Protein AF-A0A0K8Q8C8-F1 (afdb_monomer_lite)

Sequence (189 aa):
MSAVVIIDSDVALLRAMPADLFIRNGAVRLYEKPESITRTMNRHVMWTRTAHKLLGLPAPESSTHPDYVAGIVTWDPKLVTGCLARIEKVAGSSWATAVGAELHFSEFILYGTYVQHFGSEQQRSFREPSTLCHSYWDSAPMTASGMEQFIAGFGPADVAVHIQSNSNTSEETSRQLFEALRSKAMGRS

pLDDT: mean 94.15, std 5.64, range [51.88, 98.81]

Secondary structure (DSSP, 8-state):
---EEEE-TTEEE-S---GGGTEETTEE-EE-EEEEEETT-HHHHHHHHHHHHHTTPPPP-SSEEEE---SEEEE-HHHHHHHHHHHHHHHSS-HHHHHHT-SS--HHHHHHHHHHHHS-TTTTTTEESS-SEEEE--SSPPPHHHHHHHHHH--SS--EEEE-GGG---HHHHHHHHHHHHHHHTT--

Radius of gyration: 17.9 Å; chains: 1; bounding box: 41×28×53 Å

Structure (mmCIF, N/CA/C/O backbone):
data_AF-A0A0K8Q8C8-F1
#
_entry.id 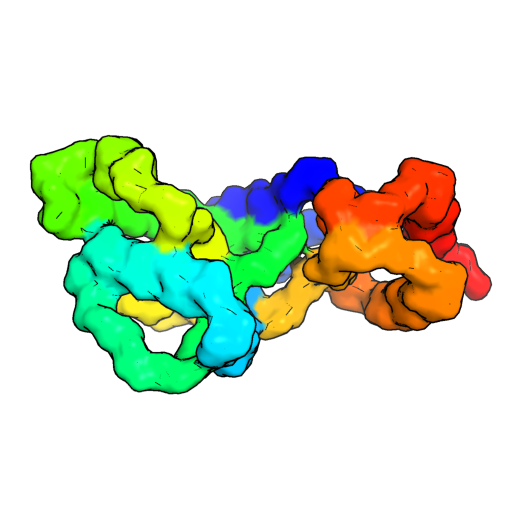  AF-A0A0K8Q8C8-F1
#
loop_
_atom_site.group_PDB
_atom_site.id
_atom_site.type_symbol
_atom_site.label_atom_id
_atom_site.label_alt_id
_atom_site.label_comp_id
_atom_site.label_asym_id
_atom_site.label_entity_id
_atom_site.label_seq_id
_atom_site.pdbx_PDB_ins_code
_atom_site.Cartn_x
_atom_site.Cartn_y
_atom_site.Cartn_z
_atom_site.occupancy
_atom_site.B_iso_or_equiv
_atom_site.auth_seq_id
_atom_site.auth_comp_id
_atom_site.auth_asym_id
_atom_site.auth_atom_id
_atom_site.pdbx_PDB_model_num
ATOM 1 N N . MET A 1 1 ? -20.648 -2.902 -4.361 1.00 83.75 1 MET A N 1
ATOM 2 C CA . MET A 1 1 ? -19.272 -2.949 -3.819 1.00 83.75 1 MET A CA 1
ATOM 3 C C . MET A 1 1 ? -18.476 -1.872 -4.529 1.00 83.75 1 MET A C 1
ATOM 5 O O . MET A 1 1 ? -18.666 -1.745 -5.732 1.00 83.75 1 MET A O 1
ATOM 9 N N . SER A 1 2 ? -17.654 -1.095 -3.832 1.00 91.69 2 SER A N 1
ATOM 10 C CA . SER A 1 2 ? -16.786 -0.085 -4.447 1.00 91.69 2 SER A CA 1
ATOM 11 C C . SER A 1 2 ? -15.354 -0.272 -3.961 1.00 91.69 2 SER A C 1
ATOM 13 O O . SER A 1 2 ? -15.131 -0.776 -2.863 1.00 91.69 2 SER A O 1
ATOM 15 N N . ALA A 1 3 ? -14.401 0.123 -4.795 1.00 95.75 3 ALA A N 1
ATOM 16 C CA . ALA A 1 3 ? -12.986 0.174 -4.471 1.00 95.75 3 ALA A CA 1
ATOM 17 C C . ALA A 1 3 ? -12.461 1.558 -4.851 1.00 95.75 3 ALA A C 1
ATOM 19 O O . ALA A 1 3 ? -12.916 2.147 -5.833 1.00 95.75 3 ALA A O 1
ATOM 20 N N . VAL A 1 4 ? -11.509 2.060 -4.077 1.00 96.94 4 VAL A N 1
ATOM 21 C CA . VAL A 1 4 ? -10.678 3.203 -4.455 1.00 96.94 4 VAL A CA 1
ATOM 22 C C . VAL A 1 4 ? -9.359 2.641 -4.951 1.00 96.94 4 VAL A C 1
ATOM 24 O O . VAL A 1 4 ? -8.726 1.866 -4.238 1.00 96.94 4 VAL A O 1
ATOM 27 N N . VAL A 1 5 ? -8.969 3.007 -6.170 1.00 96.75 5 VAL A N 1
ATOM 28 C CA . VAL A 1 5 ? -7.663 2.662 -6.739 1.00 96.75 5 VAL A CA 1
ATOM 29 C C . VAL A 1 5 ? -6.710 3.809 -6.438 1.00 96.75 5 VAL A C 1
ATOM 31 O O . VAL A 1 5 ? -6.996 4.953 -6.789 1.00 96.75 5 VAL A O 1
ATOM 34 N N . ILE A 1 6 ? -5.603 3.497 -5.774 1.00 95.56 6 ILE A N 1
ATOM 35 C CA . ILE A 1 6 ? -4.542 4.446 -5.448 1.00 95.56 6 ILE A CA 1
ATOM 36 C C . ILE A 1 6 ? -3.361 4.124 -6.344 1.00 95.56 6 ILE A C 1
ATOM 38 O O . ILE A 1 6 ? -2.931 2.972 -6.439 1.00 95.56 6 ILE A O 1
ATOM 42 N N . ILE A 1 7 ? -2.885 5.157 -7.024 1.00 94.62 7 ILE A N 1
ATOM 43 C CA . ILE A 1 7 ? -1.822 5.084 -8.012 1.00 94.62 7 ILE A CA 1
ATOM 44 C C . ILE A 1 7 ? -0.818 6.164 -7.633 1.00 94.62 7 ILE A C 1
ATOM 46 O O . ILE A 1 7 ? -1.204 7.321 -7.461 1.00 94.62 7 ILE A O 1
ATOM 50 N N . ASP A 1 8 ? 0.439 5.768 -7.466 1.00 87.94 8 ASP A N 1
ATOM 51 C CA . ASP A 1 8 ? 1.535 6.704 -7.212 1.00 87.94 8 ASP A CA 1
ATOM 52 C C . ASP A 1 8 ? 1.703 7.674 -8.403 1.00 87.94 8 ASP A C 1
ATOM 54 O O . ASP A 1 8 ? 1.403 7.324 -9.548 1.00 87.94 8 ASP A O 1
ATOM 58 N N . SER A 1 9 ? 2.166 8.902 -8.153 1.00 85.81 9 SER A N 1
ATOM 59 C CA . SER A 1 9 ? 2.367 9.909 -9.202 1.00 85.81 9 SER A CA 1
ATOM 60 C C . SER A 1 9 ? 3.396 9.487 -10.248 1.00 85.81 9 SER A C 1
ATOM 62 O O . SER A 1 9 ? 3.294 9.910 -11.398 1.00 85.81 9 SER A O 1
ATOM 64 N N . ASP A 1 10 ? 4.348 8.632 -9.869 1.00 87.31 10 ASP A N 1
ATOM 65 C CA . ASP A 1 10 ? 5.432 8.173 -10.743 1.00 87.31 10 ASP A CA 1
ATOM 66 C C . ASP A 1 10 ? 5.059 6.894 -11.534 1.00 87.31 10 ASP A C 1
ATOM 68 O O . ASP A 1 10 ? 5.915 6.228 -12.129 1.00 87.31 10 ASP A O 1
ATOM 72 N N . VAL A 1 11 ? 3.775 6.512 -11.546 1.00 93.06 11 VAL A N 1
ATOM 73 C CA . VAL A 1 11 ? 3.264 5.329 -12.259 1.00 93.06 11 VAL A CA 1
ATOM 74 C C . VAL A 1 11 ? 2.759 5.691 -13.655 1.00 93.06 11 VAL A C 1
ATOM 76 O O . VAL A 1 11 ? 1.889 6.542 -13.835 1.00 93.06 11 VAL A O 1
ATOM 79 N N . ALA A 1 12 ? 3.214 4.939 -14.658 1.00 93.19 12 ALA A N 1
ATOM 80 C CA . ALA A 1 12 ? 2.684 4.976 -16.015 1.00 93.19 12 ALA A CA 1
ATOM 81 C C . ALA A 1 12 ? 1.818 3.740 -16.307 1.00 93.19 12 ALA A C 1
ATOM 83 O O . ALA A 1 12 ? 2.268 2.596 -16.205 1.00 93.19 12 ALA A O 1
ATOM 84 N N . LEU A 1 13 ? 0.570 3.969 -16.721 1.00 94.88 13 LEU A N 1
ATOM 85 C CA . LEU A 1 13 ? -0.360 2.908 -17.116 1.00 94.88 13 LEU A CA 1
ATOM 86 C C . LEU A 1 13 ? -0.062 2.426 -18.541 1.00 94.88 13 LEU A C 1
ATOM 88 O O . LEU A 1 13 ? 0.018 3.225 -19.478 1.00 94.88 13 LEU A O 1
ATOM 92 N N . LEU A 1 14 ? 0.079 1.109 -18.705 1.00 95.25 14 LEU A N 1
ATOM 93 C CA . LEU A 1 14 ? 0.471 0.471 -19.966 1.00 95.25 14 LEU A CA 1
ATOM 94 C C . LEU A 1 14 ? -0.604 -0.460 -20.540 1.00 95.25 14 LEU A C 1
ATOM 96 O O . LEU A 1 14 ? -0.598 -0.716 -21.744 1.00 95.25 14 LEU A O 1
ATOM 100 N N . ARG A 1 15 ? -1.528 -0.962 -19.712 1.00 94.75 15 ARG A N 1
ATOM 101 C CA . ARG A 1 15 ? -2.651 -1.819 -20.127 1.00 94.75 15 ARG A CA 1
ATOM 102 C C . ARG A 1 15 ? -3.967 -1.356 -19.502 1.00 94.75 15 ARG A C 1
ATOM 104 O O . ARG A 1 15 ? -3.984 -0.589 -18.542 1.00 94.75 15 ARG A O 1
ATOM 111 N N . ALA A 1 16 ? -5.077 -1.836 -20.062 1.00 93.56 16 ALA A N 1
ATOM 112 C CA . ALA A 1 16 ? -6.399 -1.616 -19.490 1.00 93.56 16 ALA A CA 1
ATOM 113 C C . ALA A 1 16 ? -6.508 -2.263 -18.100 1.00 93.56 16 ALA A C 1
ATOM 115 O O . ALA A 1 16 ? -5.963 -3.340 -17.865 1.00 93.56 16 ALA A O 1
ATOM 116 N N . MET A 1 17 ? -7.250 -1.614 -17.203 1.00 94.19 17 MET A N 1
ATOM 117 C CA . MET A 1 17 ? -7.476 -2.087 -15.838 1.00 94.19 17 MET A CA 1
ATOM 118 C C . MET A 1 17 ? -8.961 -2.418 -15.640 1.00 94.19 17 MET A C 1
ATOM 120 O O . MET A 1 17 ? -9.722 -1.556 -15.194 1.00 94.19 17 MET A O 1
ATOM 124 N N . PRO A 1 18 ? -9.415 -3.623 -16.029 1.00 94.62 18 PRO A N 1
ATOM 125 C CA . PRO A 1 18 ? -10.795 -4.028 -15.800 1.00 94.62 18 PRO A CA 1
ATOM 126 C C . PRO A 1 18 ? -11.094 -4.152 -14.297 1.00 94.62 18 PRO A C 1
ATOM 128 O O . PRO A 1 18 ? -10.207 -4.372 -13.472 1.00 94.62 18 PRO A O 1
ATOM 131 N N . ALA A 1 19 ? -12.365 -3.980 -13.926 1.00 94.00 19 ALA A N 1
ATOM 132 C CA . ALA A 1 19 ? -12.781 -3.890 -12.524 1.00 94.00 19 ALA A CA 1
ATOM 133 C C . ALA A 1 19 ? -12.516 -5.171 -11.706 1.00 94.00 19 ALA A C 1
ATOM 135 O O . ALA A 1 19 ? -12.350 -5.105 -10.488 1.00 94.00 19 ALA A O 1
ATOM 136 N N . ASP A 1 20 ? -12.450 -6.328 -12.362 1.00 94.25 20 ASP A N 1
ATOM 137 C CA . ASP A 1 20 ? -12.167 -7.636 -11.761 1.00 94.25 20 ASP A CA 1
ATOM 138 C C . ASP A 1 20 ? -10.702 -7.813 -11.319 1.00 94.25 20 ASP A C 1
ATOM 140 O O . ASP A 1 20 ? -10.387 -8.745 -10.569 1.00 94.25 20 ASP A O 1
ATOM 144 N N . LEU A 1 21 ? -9.805 -6.895 -11.708 1.00 95.00 21 LEU A N 1
ATOM 145 C CA . LEU A 1 21 ? -8.493 -6.752 -11.074 1.00 95.00 21 LEU A CA 1
ATOM 146 C C . LEU A 1 21 ? -8.617 -6.283 -9.626 1.00 95.00 21 LEU A C 1
ATOM 148 O O . LEU A 1 21 ? -7.788 -6.643 -8.800 1.00 95.00 21 LEU A O 1
ATOM 152 N N . PHE A 1 22 ? -9.641 -5.493 -9.312 1.00 96.56 22 PHE A N 1
ATOM 153 C CA . PHE A 1 22 ? -9.747 -4.770 -8.047 1.00 96.56 22 PHE A CA 1
ATOM 154 C C . PHE A 1 22 ? -10.832 -5.315 -7.130 1.00 96.56 22 PHE A C 1
ATOM 156 O O . PHE A 1 22 ? -10.757 -5.124 -5.920 1.00 96.56 22 PHE A O 1
ATOM 163 N N . ILE A 1 23 ? -11.848 -5.981 -7.680 1.00 96.94 23 ILE A N 1
ATOM 164 C CA . ILE A 1 23 ? -12.966 -6.528 -6.913 1.00 96.94 23 ILE A CA 1
ATOM 165 C C . ILE A 1 23 ? -13.269 -7.943 -7.395 1.00 96.94 23 ILE A C 1
ATOM 167 O O . ILE A 1 23 ? -13.564 -8.154 -8.568 1.00 96.94 23 ILE A O 1
ATOM 171 N N . ARG A 1 24 ? -13.276 -8.911 -6.475 1.00 95.94 24 ARG A N 1
ATOM 172 C CA . ARG A 1 24 ? -13.694 -10.295 -6.747 1.00 95.94 24 ARG A CA 1
ATOM 173 C C . ARG A 1 24 ? -14.558 -10.809 -5.615 1.00 95.94 24 ARG A C 1
ATOM 175 O O . ARG A 1 24 ? -14.248 -10.581 -4.453 1.00 95.94 24 ARG A O 1
ATOM 182 N N . ASN A 1 25 ? -15.652 -11.486 -5.959 1.00 94.56 25 ASN A N 1
ATOM 183 C CA . ASN A 1 25 ? -16.538 -12.159 -5.002 1.00 94.56 25 ASN A CA 1
ATOM 184 C C . ASN A 1 25 ? -16.973 -11.280 -3.815 1.00 94.56 25 ASN A C 1
ATOM 186 O O . ASN A 1 25 ? -17.121 -11.777 -2.708 1.00 94.56 25 ASN A O 1
ATOM 190 N N . GLY A 1 26 ? -17.159 -9.971 -4.021 1.00 94.19 26 GLY A N 1
ATOM 191 C CA . GLY A 1 26 ? -17.524 -9.055 -2.936 1.00 94.19 26 GLY A CA 1
ATOM 192 C C . GLY A 1 26 ? -16.384 -8.743 -1.960 1.00 94.19 26 GLY A C 1
ATOM 193 O O . GLY A 1 26 ? -16.658 -8.415 -0.810 1.00 94.19 26 GLY A O 1
ATOM 194 N N . ALA A 1 27 ? -15.127 -8.827 -2.397 1.00 97.44 27 ALA A N 1
ATOM 195 C CA . ALA A 1 27 ? -13.940 -8.360 -1.685 1.00 97.44 27 ALA A CA 1
ATOM 196 C C . ALA A 1 27 ? -13.109 -7.434 -2.584 1.00 97.44 27 ALA A C 1
ATOM 198 O O . ALA A 1 27 ? -13.027 -7.651 -3.794 1.00 97.44 27 ALA A O 1
ATOM 199 N N . VAL A 1 28 ? -12.518 -6.392 -1.996 1.00 98.19 28 VAL A N 1
ATOM 200 C CA . VAL A 1 28 ? -11.552 -5.520 -2.682 1.00 98.19 28 VAL A CA 1
ATOM 201 C C . VAL A 1 28 ? -10.171 -6.166 -2.599 1.00 98.19 28 VAL A C 1
ATOM 203 O O . VAL A 1 28 ? -9.829 -6.730 -1.561 1.00 98.19 28 VAL A O 1
ATOM 206 N N . ARG A 1 29 ? -9.391 -6.096 -3.682 1.00 97.81 29 ARG A N 1
ATOM 207 C CA . ARG A 1 29 ? -8.024 -6.620 -3.726 1.00 97.81 29 ARG A CA 1
ATOM 208 C C . ARG A 1 29 ? -7.186 -5.951 -2.641 1.00 97.81 29 ARG A C 1
ATOM 210 O O . ARG A 1 29 ? -7.123 -4.727 -2.574 1.00 97.81 29 ARG A O 1
ATOM 217 N N . LEU A 1 30 ? -6.493 -6.751 -1.846 1.00 97.81 30 LEU A N 1
ATOM 218 C CA . LEU A 1 30 ? -5.429 -6.290 -0.965 1.00 97.81 30 LEU A CA 1
ATOM 219 C C . LEU A 1 30 ? -4.109 -6.839 -1.501 1.00 97.81 30 LEU A C 1
ATOM 221 O O . LEU A 1 30 ? -3.927 -8.056 -1.550 1.0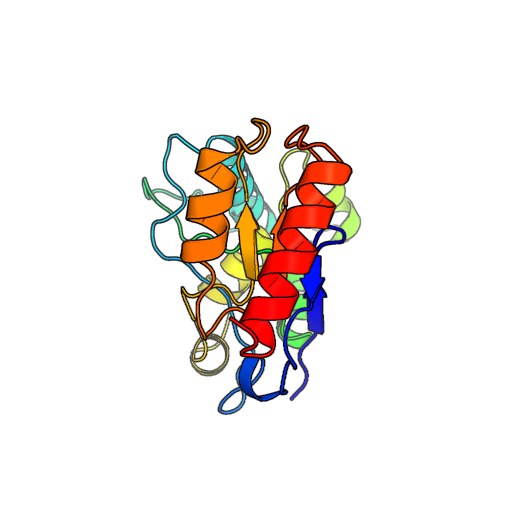0 97.81 30 LEU A O 1
ATOM 225 N N . TYR A 1 31 ? -3.203 -5.951 -1.913 1.00 97.38 31 TYR A N 1
ATOM 226 C CA . TYR A 1 31 ? -1.818 -6.359 -2.120 1.00 97.38 31 TYR A CA 1
ATOM 227 C C . TYR A 1 31 ? -1.209 -6.660 -0.752 1.00 97.38 31 TYR A C 1
ATOM 229 O O . TYR A 1 31 ? -1.173 -5.781 0.102 1.00 97.38 31 TYR A O 1
ATOM 237 N N . GLU A 1 32 ? -0.779 -7.898 -0.547 1.00 97.44 32 GLU A N 1
ATOM 238 C CA . GLU A 1 32 ? -0.146 -8.364 0.685 1.00 97.44 32 GLU A CA 1
ATOM 239 C C . GLU A 1 32 ? 0.968 -9.316 0.277 1.00 97.44 32 GLU A C 1
ATOM 241 O O . GLU A 1 32 ? 0.693 -10.409 -0.219 1.00 97.44 32 GLU A O 1
ATOM 246 N N . LYS A 1 33 ? 2.222 -8.909 0.469 1.00 96.88 33 LYS A N 1
ATOM 247 C CA . LYS A 1 33 ? 3.385 -9.765 0.247 1.00 96.88 33 LYS A CA 1
ATOM 248 C C . LYS A 1 33 ? 3.848 -10.329 1.592 1.00 96.88 33 LYS A C 1
ATOM 250 O O . LYS A 1 33 ? 4.467 -9.593 2.368 1.00 96.88 33 LYS A O 1
ATOM 255 N N . PRO A 1 34 ? 3.550 -11.605 1.900 1.00 96.06 34 PRO A N 1
ATOM 256 C CA . PRO A 1 34 ? 3.846 -12.180 3.205 1.00 96.06 34 PRO A CA 1
ATOM 257 C C . PRO A 1 34 ? 5.343 -12.151 3.505 1.00 96.06 34 PRO A C 1
ATOM 259 O O . PRO A 1 34 ? 6.159 -12.341 2.605 1.00 96.06 34 PRO A O 1
ATOM 262 N N . GLU A 1 35 ? 5.684 -11.914 4.773 1.00 94.69 35 GLU A N 1
ATOM 263 C CA . GLU A 1 35 ? 7.052 -12.015 5.309 1.00 94.69 35 GLU A CA 1
ATOM 264 C C . GLU A 1 35 ? 8.118 -11.177 4.568 1.00 94.69 35 GLU A C 1
ATOM 266 O O . GLU A 1 35 ? 9.315 -11.437 4.688 1.00 94.69 35 GLU A O 1
ATOM 271 N N . SER A 1 36 ? 7.706 -10.154 3.810 1.00 95.38 36 SER A N 1
ATOM 272 C CA . SER A 1 36 ? 8.607 -9.377 2.952 1.00 95.38 36 SER A CA 1
ATOM 273 C C . SER A 1 36 ? 9.300 -8.225 3.676 1.00 95.38 36 SER A C 1
ATOM 275 O O . SER A 1 36 ? 10.393 -7.834 3.271 1.00 95.38 36 SER A O 1
ATOM 277 N N . ILE A 1 37 ? 8.716 -7.685 4.748 1.00 96.38 37 ILE A N 1
ATOM 278 C CA . ILE A 1 37 ? 9.397 -6.702 5.594 1.00 96.38 37 ILE A CA 1
ATOM 279 C C . ILE A 1 37 ? 10.328 -7.464 6.524 1.00 96.38 37 ILE A C 1
ATOM 281 O O . ILE A 1 37 ? 9.869 -8.191 7.403 1.00 96.38 37 ILE A O 1
ATOM 285 N N . THR A 1 38 ? 11.633 -7.269 6.360 1.00 95.62 38 THR A N 1
ATOM 286 C CA . THR A 1 38 ? 12.657 -7.871 7.223 1.00 95.62 38 THR A CA 1
ATOM 287 C C . THR A 1 38 ? 13.322 -6.822 8.114 1.00 95.62 38 THR A C 1
ATOM 289 O O . THR A 1 38 ? 13.185 -5.613 7.911 1.00 95.62 38 THR A O 1
ATOM 292 N N . ARG A 1 39 ? 14.109 -7.277 9.097 1.00 92.31 39 ARG A N 1
ATOM 293 C CA . ARG A 1 39 ? 14.832 -6.403 10.041 1.00 92.31 39 ARG A CA 1
ATOM 294 C C . ARG A 1 39 ? 15.801 -5.419 9.377 1.00 92.31 39 ARG A C 1
ATOM 296 O O . ARG A 1 39 ? 16.152 -4.434 10.014 1.00 92.31 39 ARG A O 1
ATOM 303 N N . THR A 1 40 ? 16.245 -5.669 8.144 1.00 93.44 40 THR A N 1
ATOM 304 C CA . THR A 1 40 ? 17.141 -4.752 7.416 1.00 93.44 40 THR A CA 1
ATOM 305 C C . THR A 1 40 ? 16.386 -3.578 6.790 1.00 93.44 40 THR A C 1
ATOM 307 O O . THR A 1 40 ? 16.982 -2.540 6.503 1.00 93.44 40 THR A O 1
ATOM 310 N N . MET A 1 41 ? 15.063 -3.685 6.634 1.00 94.25 41 MET A N 1
ATOM 311 C CA . MET A 1 41 ? 14.201 -2.639 6.086 1.00 94.25 41 MET A CA 1
ATOM 312 C C . MET A 1 41 ? 13.766 -1.666 7.187 1.00 94.25 41 MET A C 1
ATOM 314 O O . MET A 1 41 ? 12.577 -1.512 7.466 1.00 94.25 41 MET A O 1
ATOM 318 N N . ASN A 1 42 ? 14.735 -0.988 7.814 1.00 94.00 42 ASN A N 1
ATOM 319 C CA . ASN A 1 42 ? 14.538 -0.141 9.002 1.00 94.00 42 ASN A CA 1
ATOM 320 C C . ASN A 1 42 ? 13.303 0.774 8.915 1.00 94.00 42 ASN A C 1
ATOM 322 O O . ASN A 1 42 ? 12.536 0.877 9.870 1.00 94.00 42 ASN A O 1
ATOM 326 N N . ARG A 1 43 ? 13.078 1.407 7.756 1.00 94.38 43 ARG A N 1
ATOM 327 C CA . ARG A 1 43 ? 11.928 2.295 7.534 1.00 94.38 43 ARG A CA 1
ATOM 328 C C . ARG A 1 43 ? 10.586 1.552 7.596 1.00 94.38 43 ARG A C 1
ATOM 330 O O . ARG A 1 43 ? 9.684 2.003 8.291 1.00 94.38 43 ARG A O 1
ATOM 337 N N . HIS A 1 44 ? 10.484 0.393 6.949 1.00 96.25 44 HIS A N 1
ATOM 338 C CA . HIS A 1 44 ? 9.266 -0.423 6.932 1.00 96.25 44 HIS A CA 1
ATOM 339 C C . HIS A 1 44 ? 8.977 -1.037 8.308 1.00 96.25 44 HIS A C 1
ATOM 341 O O . HIS A 1 44 ? 7.825 -1.095 8.740 1.00 96.25 44 HIS A O 1
ATOM 347 N N . VAL A 1 45 ? 10.022 -1.416 9.053 1.00 96.81 45 VAL A N 1
ATOM 348 C CA . VAL A 1 45 ? 9.890 -1.852 10.453 1.00 96.81 45 VAL A CA 1
ATOM 349 C C . VAL A 1 45 ? 9.317 -0.729 11.320 1.00 96.81 45 VAL A C 1
ATOM 351 O O . VAL A 1 45 ? 8.404 -0.965 12.112 1.00 96.81 45 VAL A O 1
ATOM 354 N N . MET A 1 46 ? 9.806 0.505 11.159 1.00 96.94 46 MET A N 1
ATOM 355 C CA . MET A 1 46 ? 9.264 1.661 11.881 1.00 96.94 46 MET A CA 1
ATOM 356 C C . MET A 1 46 ? 7.810 1.942 11.495 1.00 96.94 46 MET A C 1
ATOM 358 O O . MET A 1 46 ? 6.984 2.114 12.386 1.00 96.94 46 MET A O 1
ATOM 362 N N . TRP A 1 47 ? 7.467 1.893 10.206 1.00 98.38 47 TRP A N 1
ATOM 363 C CA . TRP A 1 47 ? 6.081 2.024 9.742 1.00 98.38 47 TRP A CA 1
ATOM 364 C C . TRP A 1 47 ? 5.152 0.966 10.342 1.00 98.38 47 TRP A C 1
ATOM 366 O O . TRP A 1 47 ? 4.061 1.302 10.798 1.00 98.38 47 TRP A O 1
ATOM 376 N N . THR A 1 48 ? 5.600 -0.290 10.415 1.00 98.12 48 THR A N 1
ATOM 377 C CA . THR A 1 48 ? 4.842 -1.392 11.034 1.00 98.12 48 THR A CA 1
ATOM 378 C C . THR A 1 48 ? 4.565 -1.092 12.510 1.00 98.12 48 THR A C 1
ATOM 380 O O . THR A 1 48 ? 3.431 -1.199 12.973 1.00 98.12 48 THR A O 1
ATOM 383 N N . ARG A 1 49 ? 5.579 -0.640 13.259 1.00 97.50 49 ARG A N 1
ATOM 384 C CA . ARG A 1 49 ? 5.419 -0.255 14.671 1.00 97.50 49 ARG A CA 1
ATOM 385 C C . ARG A 1 49 ? 4.449 0.913 14.845 1.00 97.50 49 ARG A C 1
ATOM 387 O O . ARG A 1 49 ? 3.595 0.855 15.728 1.00 97.50 49 ARG A O 1
ATOM 394 N N . THR A 1 50 ? 4.546 1.936 13.998 1.00 98.50 50 THR A N 1
ATOM 395 C CA . THR A 1 50 ? 3.619 3.076 13.999 1.00 98.50 50 THR A CA 1
ATOM 396 C C . THR A 1 50 ? 2.188 2.631 13.714 1.00 98.50 50 THR A C 1
ATOM 398 O O . THR A 1 50 ? 1.275 3.036 14.429 1.00 98.50 50 THR A O 1
ATOM 401 N N . ALA A 1 51 ? 1.977 1.747 12.734 1.00 98.62 51 ALA A N 1
ATOM 402 C CA . ALA A 1 51 ? 0.659 1.189 12.440 1.00 98.62 51 ALA A CA 1
ATOM 403 C C . ALA A 1 51 ? 0.076 0.449 13.654 1.00 98.62 51 ALA A C 1
ATOM 405 O O . ALA A 1 51 ? -1.061 0.708 14.040 1.00 98.62 51 ALA A O 1
ATOM 406 N N . HIS A 1 52 ? 0.862 -0.407 14.315 1.00 98.56 52 HIS A N 1
ATOM 407 C CA . HIS A 1 52 ? 0.422 -1.101 15.530 1.00 98.56 52 HIS A CA 1
ATOM 408 C C . HIS A 1 52 ? 0.051 -0.123 16.651 1.00 98.56 52 HIS A C 1
ATOM 410 O O . HIS A 1 52 ? -1.015 -0.258 17.251 1.00 98.56 52 HIS A O 1
ATOM 416 N N . LYS A 1 53 ? 0.883 0.899 16.888 1.00 98.50 53 LYS A N 1
ATOM 417 C CA . LYS A 1 53 ? 0.620 1.959 17.870 1.00 98.50 53 LYS A CA 1
ATOM 418 C C . LYS A 1 53 ? -0.699 2.682 17.579 1.00 98.50 53 LYS A C 1
ATOM 420 O O . LYS A 1 53 ? -1.558 2.739 18.454 1.00 98.50 53 LYS A O 1
ATOM 425 N N . LEU A 1 54 ? -0.882 3.190 16.357 1.00 98.69 54 LEU A N 1
ATOM 426 C CA . LEU A 1 54 ? -2.087 3.926 15.945 1.00 98.69 54 LEU A CA 1
ATOM 427 C C . LEU A 1 54 ? -3.356 3.064 16.017 1.00 98.69 54 LEU A C 1
ATOM 429 O O . LEU A 1 54 ? -4.437 3.563 16.321 1.00 98.69 54 LEU A O 1
ATOM 433 N N . LEU A 1 55 ? -3.228 1.760 15.774 1.00 98.81 55 LEU A N 1
ATOM 434 C CA . LEU A 1 55 ? -4.332 0.804 15.831 1.00 98.81 55 LEU A CA 1
ATOM 435 C C . LEU A 1 55 ? -4.564 0.217 17.231 1.00 98.81 55 LEU A C 1
ATOM 437 O O . LEU A 1 55 ? -5.494 -0.581 17.408 1.00 98.81 55 LEU A O 1
ATOM 441 N N . GLY A 1 56 ? -3.762 0.602 18.228 1.00 98.50 56 GLY A N 1
ATOM 442 C CA . GLY A 1 56 ? -3.844 0.087 19.595 1.00 98.50 56 GLY A CA 1
ATOM 443 C C . GLY A 1 56 ? -3.617 -1.424 19.662 1.00 98.50 56 GLY A C 1
ATOM 444 O O . GLY A 1 56 ? -4.330 -2.120 20.385 1.00 98.50 56 GLY A O 1
ATOM 445 N N . LEU A 1 57 ? -2.705 -1.929 18.834 1.00 98.44 57 LEU A N 1
ATOM 446 C CA . LEU A 1 57 ? -2.263 -3.319 18.800 1.00 98.44 57 LEU A CA 1
ATOM 447 C C . LEU A 1 57 ? -0.984 -3.478 19.641 1.00 98.44 57 LEU A C 1
ATOM 449 O O . LEU A 1 57 ? -0.221 -2.517 19.780 1.00 98.44 57 LEU A O 1
ATOM 453 N N . PRO A 1 58 ? -0.706 -4.682 20.173 1.00 97.31 58 PRO A N 1
ATOM 454 C CA . PRO A 1 58 ? 0.590 -4.987 20.772 1.00 97.31 58 PRO A CA 1
ATOM 455 C C . PRO A 1 58 ? 1.732 -4.713 19.794 1.00 97.31 58 PRO A C 1
ATOM 457 O O . PRO A 1 58 ? 1.548 -4.815 18.579 1.00 97.31 58 PRO A O 1
ATOM 460 N N . ALA A 1 59 ? 2.919 -4.394 20.310 1.00 93.69 59 ALA A N 1
ATOM 461 C CA . ALA A 1 59 ? 4.095 -4.245 19.462 1.00 93.69 59 ALA A CA 1
ATOM 462 C C . ALA A 1 59 ? 4.349 -5.545 18.669 1.00 93.69 59 ALA A C 1
ATOM 464 O O . ALA A 1 59 ? 4.181 -6.633 19.220 1.00 93.69 59 ALA A O 1
ATOM 465 N N . PRO A 1 60 ? 4.737 -5.455 17.387 1.00 91.50 60 PRO A N 1
ATOM 466 C CA . PRO A 1 60 ? 4.977 -6.642 16.582 1.00 91.50 60 PRO A CA 1
ATOM 467 C C . PRO A 1 60 ? 6.185 -7.430 17.119 1.00 91.50 60 PRO A C 1
ATOM 469 O O . PRO A 1 60 ? 7.281 -6.882 17.237 1.00 91.50 60 PRO A O 1
ATOM 472 N N . GLU A 1 61 ? 5.978 -8.712 17.435 1.00 87.69 61 GLU A N 1
ATOM 473 C CA . GLU A 1 61 ? 7.017 -9.607 17.982 1.00 87.69 61 GLU A CA 1
ATOM 474 C C . GLU A 1 61 ? 7.815 -10.345 16.895 1.00 87.69 61 GLU A C 1
ATOM 476 O O . GLU A 1 61 ? 8.967 -10.723 17.113 1.00 87.69 61 GLU A O 1
ATOM 481 N N . SER A 1 62 ? 7.210 -10.550 15.720 1.00 88.50 62 SER A N 1
ATOM 482 C CA . SER A 1 62 ? 7.829 -11.277 14.606 1.00 88.50 62 SER A CA 1
ATOM 483 C C . SER A 1 62 ? 9.066 -10.555 14.059 1.00 88.50 62 SER A C 1
ATOM 485 O O . SER A 1 62 ? 9.144 -9.328 14.055 1.00 88.50 62 SER A O 1
ATOM 487 N N . SER A 1 63 ? 10.029 -11.325 13.546 1.00 88.25 63 SER A N 1
ATOM 488 C CA . SER A 1 63 ? 11.193 -10.797 12.823 1.00 88.25 63 SER A CA 1
ATOM 489 C C . SER A 1 63 ? 10.874 -10.383 11.383 1.00 88.25 63 SER A C 1
ATOM 491 O O . SER A 1 63 ? 11.671 -9.659 10.777 1.00 88.25 63 SER A O 1
ATOM 493 N N . THR A 1 64 ? 9.732 -10.830 10.854 1.00 94.94 64 THR A N 1
ATOM 494 C CA . THR A 1 64 ? 9.219 -10.479 9.528 1.00 94.94 64 THR A CA 1
ATOM 495 C C . THR A 1 64 ? 7.751 -10.063 9.578 1.00 94.94 64 THR A C 1
ATOM 497 O O . THR A 1 64 ? 6.975 -10.534 10.418 1.00 94.94 64 THR A O 1
ATOM 500 N N . HIS A 1 65 ? 7.355 -9.180 8.661 1.00 96.00 65 HIS A N 1
ATOM 501 C CA . HIS A 1 65 ? 5.978 -8.697 8.533 1.00 96.00 65 HIS A CA 1
ATOM 502 C C . HIS A 1 65 ? 5.527 -8.705 7.067 1.00 96.00 65 HIS A C 1
ATOM 504 O O . HIS A 1 65 ? 6.371 -8.631 6.168 1.00 96.00 65 HIS A O 1
ATOM 510 N N . PRO A 1 66 ? 4.214 -8.809 6.802 1.00 97.00 66 PRO A N 1
ATOM 511 C CA . PRO A 1 66 ? 3.684 -8.594 5.463 1.00 97.00 66 PRO A CA 1
ATOM 512 C C . PRO A 1 66 ? 3.960 -7.164 4.987 1.00 97.00 66 PRO A C 1
ATOM 514 O O . PRO A 1 66 ? 3.869 -6.214 5.765 1.00 97.00 66 PRO A O 1
ATOM 517 N N . ASP A 1 67 ? 4.284 -7.028 3.704 1.00 97.31 67 ASP A N 1
ATOM 518 C CA . ASP A 1 67 ? 4.407 -5.738 3.031 1.00 97.31 67 ASP A CA 1
ATOM 519 C C . ASP A 1 67 ? 3.139 -5.433 2.230 1.00 97.31 67 ASP A C 1
ATOM 521 O O . ASP A 1 67 ? 2.560 -6.318 1.597 1.00 97.31 67 ASP A O 1
ATOM 525 N N . TYR A 1 68 ? 2.735 -4.170 2.255 1.00 97.50 68 TYR A N 1
ATOM 526 C CA . TYR A 1 68 ? 1.531 -3.657 1.606 1.00 97.50 68 TYR A CA 1
ATOM 527 C C . TYR A 1 68 ? 1.846 -2.522 0.619 1.00 97.50 68 TYR A C 1
ATOM 529 O O . TYR A 1 68 ? 0.931 -1.961 0.017 1.00 97.50 68 TYR A O 1
ATOM 537 N N . VAL A 1 69 ? 3.125 -2.171 0.437 1.00 95.38 69 VAL A N 1
ATOM 538 C CA . VAL A 1 69 ? 3.561 -1.099 -0.465 1.00 95.38 69 VAL A CA 1
ATOM 539 C C . VAL A 1 69 ? 3.664 -1.611 -1.904 1.00 95.38 69 VAL A C 1
ATOM 541 O O . VAL A 1 69 ? 4.419 -2.538 -2.199 1.00 95.38 69 VAL A O 1
ATOM 544 N N . ALA A 1 70 ? 2.930 -0.979 -2.819 1.00 94.25 70 ALA A N 1
ATOM 545 C CA . ALA A 1 70 ? 3.036 -1.204 -4.259 1.00 94.25 70 ALA A CA 1
ATOM 546 C C . ALA A 1 70 ? 2.644 0.065 -5.032 1.00 94.25 70 ALA A C 1
ATOM 548 O O . ALA A 1 70 ? 1.901 0.894 -4.516 1.00 94.25 70 ALA A O 1
ATOM 549 N N . GLY A 1 71 ? 3.090 0.194 -6.290 1.00 93.19 71 GLY A N 1
ATOM 550 C CA . GLY A 1 71 ? 2.765 1.361 -7.128 1.00 93.19 71 GLY A CA 1
ATOM 551 C C . GLY A 1 71 ? 1.276 1.487 -7.488 1.00 93.19 71 GLY A C 1
ATOM 552 O O . GLY A 1 71 ? 0.798 2.576 -7.789 1.00 93.19 71 GLY A O 1
ATOM 553 N N . ILE A 1 72 ? 0.526 0.380 -7.433 1.00 95.50 72 ILE A N 1
ATOM 554 C CA . ILE A 1 72 ? -0.938 0.376 -7.536 1.00 95.50 72 ILE A CA 1
ATOM 555 C C . ILE A 1 72 ? -1.494 -0.481 -6.405 1.00 95.50 72 ILE A C 1
ATOM 557 O O . ILE A 1 72 ? -1.181 -1.672 -6.317 1.00 95.50 72 ILE A O 1
ATOM 561 N N . VAL A 1 73 ? -2.361 0.110 -5.587 1.00 96.62 73 VAL A N 1
ATOM 562 C CA . VAL A 1 73 ? -3.097 -0.583 -4.522 1.00 96.62 73 VAL A CA 1
ATOM 563 C C . VAL A 1 73 ? -4.574 -0.206 -4.550 1.00 96.62 73 VAL A C 1
ATOM 565 O O . VAL A 1 73 ? -4.981 0.765 -5.189 1.00 96.62 73 VAL A O 1
ATOM 568 N N . THR A 1 74 ? -5.396 -0.979 -3.846 1.00 97.62 74 THR A N 1
ATOM 569 C CA . THR A 1 74 ? -6.837 -0.737 -3.763 1.00 97.62 74 THR A CA 1
ATOM 570 C C . THR A 1 74 ? -7.364 -0.856 -2.359 1.00 97.62 74 THR A C 1
ATOM 572 O O . THR A 1 74 ? -7.016 -1.794 -1.647 1.00 97.62 74 THR A O 1
ATOM 575 N N . TRP A 1 75 ? -8.258 0.057 -1.989 1.00 98.06 75 TRP A N 1
ATOM 576 C CA . TRP A 1 75 ? -8.871 0.088 -0.668 1.00 98.06 75 TRP A 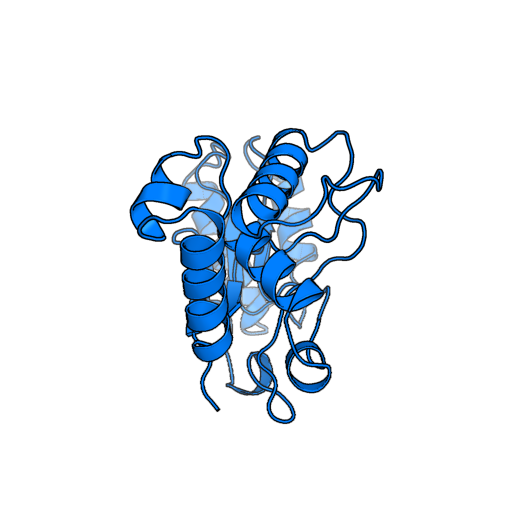CA 1
ATOM 577 C C . TRP A 1 75 ? -10.398 0.024 -0.759 1.00 98.06 75 TRP A C 1
ATOM 579 O O . TRP A 1 75 ? -11.023 0.680 -1.594 1.00 98.06 75 TRP A O 1
ATOM 589 N N . ASP A 1 76 ? -11.008 -0.757 0.130 1.00 98.06 76 ASP A N 1
ATOM 590 C CA . ASP A 1 76 ? -12.442 -0.705 0.426 1.00 98.06 76 ASP A CA 1
ATOM 591 C C . ASP A 1 76 ? -12.739 0.552 1.267 1.00 98.06 76 ASP A C 1
ATOM 593 O O . ASP A 1 76 ? -12.248 0.641 2.401 1.00 98.06 76 ASP A O 1
ATOM 597 N N . PRO A 1 77 ? -13.564 1.502 0.776 1.00 97.88 77 PRO A N 1
ATOM 598 C CA . PRO A 1 77 ? -13.932 2.704 1.523 1.00 97.88 77 PRO A CA 1
ATOM 599 C C . PRO A 1 77 ? -14.488 2.422 2.921 1.00 97.88 77 PRO A C 1
ATOM 601 O O . PRO A 1 77 ? -14.219 3.179 3.851 1.00 97.88 77 PRO A O 1
ATOM 604 N N . LYS A 1 78 ? -15.222 1.316 3.106 1.00 97.75 78 LYS A N 1
ATOM 605 C CA . LYS A 1 78 ? -15.762 0.942 4.420 1.00 97.75 78 LYS A CA 1
ATOM 606 C C . LYS A 1 78 ? -14.650 0.583 5.400 1.00 97.75 78 LYS A C 1
ATOM 608 O O . LYS A 1 78 ? -14.722 0.964 6.567 1.00 97.75 78 LYS A O 1
ATOM 613 N N . LEU A 1 79 ? -13.620 -0.126 4.934 1.00 98.44 79 LEU A N 1
ATOM 614 C CA . LEU A 1 79 ? -12.452 -0.465 5.751 1.00 98.44 79 LEU A CA 1
ATOM 615 C C . LEU A 1 79 ? -11.602 0.771 6.045 1.00 98.44 79 LEU A C 1
ATOM 617 O O . LEU A 1 79 ? -11.094 0.887 7.154 1.00 98.44 79 LEU A O 1
ATOM 621 N N . VAL A 1 80 ? -11.506 1.725 5.112 1.00 98.50 80 VAL A N 1
ATOM 622 C CA . VAL A 1 80 ? -10.842 3.014 5.370 1.00 98.50 80 VAL A CA 1
ATOM 623 C C . VAL A 1 80 ? -11.555 3.760 6.497 1.00 98.50 80 VAL A C 1
ATOM 625 O O . VAL A 1 80 ? -10.920 4.117 7.485 1.00 98.50 80 VAL A O 1
ATOM 628 N N . THR A 1 81 ? -12.878 3.933 6.413 1.00 98.44 81 THR A N 1
ATOM 629 C CA . THR A 1 81 ? -13.656 4.581 7.482 1.00 98.44 81 THR A CA 1
ATOM 630 C C . THR A 1 81 ? -13.491 3.860 8.821 1.00 98.44 81 THR A C 1
ATOM 632 O O . THR A 1 81 ? -13.292 4.508 9.847 1.00 98.44 81 THR A O 1
ATOM 635 N N . GLY A 1 82 ? -13.518 2.524 8.820 1.00 98.69 82 GLY A N 1
ATOM 636 C CA . GLY A 1 82 ? -13.277 1.725 10.022 1.00 98.69 82 GLY A CA 1
ATOM 637 C C . GLY A 1 82 ? -11.870 1.908 10.603 1.00 98.69 82 GLY A C 1
ATOM 638 O O . GLY A 1 82 ? -11.719 1.981 11.824 1.00 98.69 82 GLY A O 1
ATOM 639 N N . CYS A 1 83 ? -10.853 2.024 9.747 1.00 98.81 83 CYS A N 1
ATOM 640 C CA . CYS A 1 83 ? -9.472 2.285 10.144 1.00 98.81 83 CYS A CA 1
ATOM 641 C C . CYS A 1 83 ? -9.342 3.647 10.827 1.00 98.81 83 CYS A C 1
ATOM 643 O O . CYS A 1 83 ? -8.803 3.732 11.930 1.00 98.81 83 CYS A O 1
ATOM 645 N N . LEU A 1 84 ? -9.894 4.701 10.221 1.00 98.75 84 LEU A N 1
ATOM 646 C CA . LEU A 1 84 ? -9.862 6.050 10.792 1.00 98.75 84 LEU A CA 1
ATOM 647 C C . LEU A 1 84 ? -10.597 6.106 12.139 1.00 98.75 84 LEU A C 1
ATOM 649 O O . LEU A 1 84 ? -10.035 6.586 13.121 1.00 98.75 84 LEU A O 1
ATOM 653 N N . ALA A 1 85 ? -11.791 5.513 12.232 1.00 98.81 85 ALA A N 1
ATOM 654 C CA . ALA A 1 85 ? -12.550 5.450 13.483 1.00 98.81 85 ALA A CA 1
ATOM 655 C C . ALA A 1 85 ? -11.813 4.668 14.588 1.00 98.81 85 ALA A C 1
ATOM 657 O O . ALA A 1 85 ? -11.894 5.003 15.773 1.00 98.81 85 ALA A O 1
ATOM 658 N N . ARG A 1 86 ? -11.071 3.613 14.223 1.00 98.75 86 ARG A N 1
ATOM 659 C CA . ARG A 1 86 ? -10.234 2.868 15.171 1.00 98.75 86 ARG A CA 1
ATOM 660 C C . ARG A 1 86 ? -9.111 3.742 15.719 1.00 98.75 86 ARG A C 1
ATOM 662 O O . ARG A 1 86 ? -8.897 3.712 16.929 1.00 98.75 86 ARG A O 1
ATOM 669 N N . ILE A 1 87 ? -8.437 4.507 14.863 1.00 98.81 87 ILE A N 1
ATOM 670 C CA . ILE A 1 87 ? -7.378 5.437 15.275 1.00 98.81 87 ILE A CA 1
ATOM 671 C C . ILE A 1 87 ? -7.939 6.466 16.255 1.00 98.81 87 ILE A C 1
ATOM 673 O O . ILE A 1 87 ? -7.373 6.646 17.327 1.00 98.81 87 ILE A O 1
ATOM 677 N N . GLU A 1 88 ? -9.088 7.069 15.949 1.00 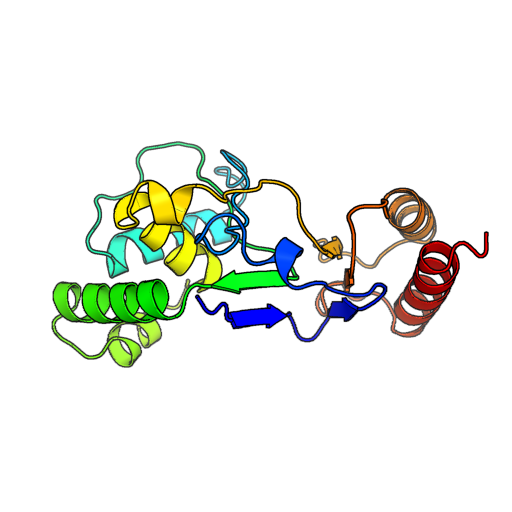98.81 88 GLU A N 1
ATOM 678 C CA . GLU A 1 88 ? -9.735 8.046 16.838 1.00 98.81 88 GLU A CA 1
ATOM 679 C C . GLU A 1 88 ? -10.066 7.449 18.203 1.00 98.81 88 GLU A C 1
ATOM 681 O O . GLU A 1 88 ? -9.780 8.042 19.243 1.00 98.81 88 GLU A O 1
ATOM 686 N N . LYS A 1 89 ? -10.604 6.225 18.213 1.00 98.75 89 LYS A N 1
ATOM 687 C CA . LYS A 1 89 ? -10.912 5.499 19.448 1.00 98.75 89 LYS A CA 1
ATOM 688 C C . LYS A 1 89 ? -9.666 5.213 20.291 1.00 98.75 89 LYS A C 1
ATOM 690 O O . LYS A 1 89 ? -9.759 5.223 21.514 1.00 98.75 89 LYS A O 1
ATOM 695 N N . VAL A 1 90 ? -8.536 4.899 19.662 1.00 98.69 90 VAL A N 1
ATOM 696 C CA . VAL A 1 90 ? -7.273 4.597 20.357 1.00 98.69 90 VAL A CA 1
ATOM 697 C C . VAL A 1 90 ? -6.604 5.876 20.856 1.00 98.69 90 VAL A C 1
ATOM 699 O O . VAL A 1 90 ? -6.128 5.912 21.986 1.00 98.69 90 VAL A O 1
ATOM 702 N N . ALA A 1 91 ? -6.579 6.919 20.029 1.00 97.94 91 ALA A N 1
ATOM 703 C CA . ALA A 1 91 ? -5.876 8.162 20.312 1.00 97.94 91 ALA A CA 1
ATOM 704 C C . ALA A 1 91 ? -6.674 9.140 21.189 1.00 97.94 91 ALA A C 1
ATOM 706 O O . ALA A 1 91 ? -6.085 10.062 21.748 1.00 97.94 91 ALA A O 1
ATOM 707 N N . GLY A 1 92 ? -8.002 9.000 21.273 1.00 98.25 92 GLY A N 1
ATOM 708 C CA . GLY A 1 92 ? -8.871 9.958 21.968 1.00 98.25 92 GLY A CA 1
ATOM 709 C C . GLY A 1 92 ? -8.900 11.350 21.319 1.00 98.25 92 GLY A C 1
ATOM 710 O O . GLY A 1 92 ? -9.263 12.327 21.967 1.00 98.25 92 GLY A O 1
ATOM 711 N N . SER A 1 93 ? -8.486 11.453 20.055 1.00 98.12 93 SER A N 1
ATOM 712 C CA . SER A 1 93 ? -8.402 12.686 19.261 1.00 98.12 93 SER A CA 1
ATOM 713 C C . SER A 1 93 ? -8.732 12.386 17.795 1.00 98.12 93 SER A C 1
ATOM 715 O O . SER A 1 93 ? -8.948 11.227 17.445 1.00 98.12 93 SER A O 1
ATOM 717 N N . SER A 1 94 ? -8.802 13.411 16.935 1.00 98.50 94 SER A N 1
ATOM 718 C CA . SER A 1 94 ? -9.080 13.197 15.506 1.00 98.50 94 SER A CA 1
ATOM 719 C C . SER A 1 94 ? -8.009 12.319 14.851 1.00 98.50 94 SER A C 1
ATOM 721 O O . SER A 1 94 ? -6.825 12.423 15.195 1.00 98.50 94 SER A O 1
ATOM 723 N N . TRP A 1 95 ? -8.394 11.496 13.868 1.00 98.50 95 TRP A N 1
ATOM 724 C CA . TRP A 1 95 ? -7.435 10.625 13.177 1.00 98.50 95 TRP A CA 1
ATOM 725 C C . TRP A 1 95 ? -6.305 11.442 12.543 1.00 98.50 95 TRP A C 1
ATOM 727 O O . TRP A 1 95 ? -5.155 11.014 12.562 1.00 98.50 95 TRP A O 1
ATOM 737 N N . ALA A 1 96 ? -6.617 12.636 12.029 1.00 98.25 96 ALA A N 1
ATOM 738 C CA . ALA A 1 96 ? -5.655 13.507 11.365 1.00 98.25 96 ALA A CA 1
ATOM 739 C C . ALA A 1 96 ? -4.600 14.031 12.345 1.00 98.25 96 ALA A C 1
ATOM 741 O O . ALA A 1 96 ? -3.418 14.057 12.017 1.00 98.25 96 ALA A O 1
ATOM 742 N N . THR A 1 97 ? -5.005 14.390 13.568 1.00 98.44 97 THR A N 1
ATOM 743 C CA . THR A 1 97 ? -4.074 14.783 14.635 1.00 98.44 97 THR A CA 1
ATOM 744 C C . THR A 1 97 ? -3.185 13.614 15.048 1.00 98.44 97 THR A C 1
ATOM 746 O O . THR A 1 97 ? -1.974 13.782 15.160 1.00 98.44 97 THR A O 1
ATOM 749 N N . ALA A 1 98 ? -3.771 12.431 15.248 1.00 98.38 98 ALA A N 1
ATOM 750 C CA . ALA A 1 98 ? -3.032 11.247 15.674 1.00 98.38 98 ALA A CA 1
ATOM 751 C C . ALA A 1 98 ? -2.012 10.794 14.619 1.00 98.38 98 ALA A C 1
ATOM 753 O O . ALA A 1 98 ? -0.854 10.569 14.946 1.00 98.38 98 ALA A O 1
ATOM 754 N N . VAL A 1 99 ? -2.420 10.713 13.348 1.00 98.19 99 VAL A N 1
ATOM 755 C CA . VAL A 1 99 ? -1.529 10.362 12.231 1.00 98.19 99 VAL A CA 1
ATOM 756 C C . VAL A 1 99 ? -0.483 11.453 12.001 1.00 98.19 99 VAL A C 1
ATOM 758 O O . VAL A 1 99 ? 0.694 11.143 11.848 1.00 98.19 99 VAL A O 1
ATOM 761 N N . GLY A 1 100 ? -0.880 12.729 12.031 1.00 97.88 100 GLY A N 1
ATOM 762 C CA . GLY A 1 100 ? 0.021 13.865 11.813 1.00 97.88 100 GLY A CA 1
ATOM 763 C C . GLY A 1 100 ? 1.109 14.028 12.879 1.00 97.88 100 GLY A C 1
ATOM 764 O O . GLY A 1 100 ? 2.100 14.710 12.633 1.00 97.88 100 GLY A O 1
ATOM 765 N N . ALA A 1 101 ? 0.957 13.389 14.042 1.00 97.31 101 ALA A N 1
ATOM 766 C CA . ALA A 1 101 ? 1.978 13.348 15.085 1.00 97.31 101 ALA A CA 1
ATOM 767 C C . ALA A 1 101 ? 3.091 12.309 14.824 1.00 97.31 101 ALA A C 1
ATOM 769 O O . ALA A 1 101 ? 4.104 12.314 15.526 1.00 97.31 101 ALA A O 1
ATOM 770 N N . GLU A 1 102 ? 2.941 11.419 13.837 1.00 97.75 102 GLU A N 1
ATOM 771 C CA . GLU A 1 102 ? 3.890 10.334 13.575 1.00 97.75 102 GLU A CA 1
ATOM 772 C C . GLU A 1 102 ? 4.834 10.663 12.405 1.00 97.75 102 GLU A C 1
ATOM 774 O O . GLU A 1 102 ? 4.448 10.647 11.240 1.00 97.75 102 GLU A O 1
ATOM 779 N N . LEU A 1 103 ? 6.123 10.877 12.702 1.00 95.94 103 LEU A N 1
ATOM 780 C CA . LEU A 1 103 ? 7.154 11.160 11.684 1.00 95.94 103 LEU A CA 1
ATOM 781 C C . LEU A 1 103 ? 7.493 9.956 10.787 1.00 95.94 103 LEU A C 1
ATOM 783 O O . LEU A 1 103 ? 8.046 10.111 9.699 1.00 95.94 103 LEU A O 1
ATOM 787 N N . HIS A 1 104 ? 7.212 8.742 11.259 1.00 96.62 104 HIS A N 1
ATOM 788 C CA . HIS A 1 104 ? 7.486 7.500 10.543 1.00 96.62 104 HIS A CA 1
ATOM 789 C C . HIS A 1 104 ? 6.176 6.792 10.244 1.00 96.62 104 HIS A C 1
ATOM 791 O O . HIS A 1 104 ? 5.781 5.864 10.948 1.00 96.62 104 HIS A O 1
ATOM 797 N N . PHE A 1 105 ? 5.520 7.229 9.177 1.00 97.00 105 PHE A N 1
ATOM 798 C CA . PHE A 1 105 ? 4.194 6.777 8.785 1.00 97.00 105 PHE A CA 1
ATOM 799 C C . PHE A 1 105 ? 4.186 6.230 7.351 1.00 97.00 105 PHE A C 1
ATOM 801 O O . PHE A 1 105 ? 4.917 6.722 6.493 1.00 97.00 105 PHE A O 1
ATOM 808 N N . SER A 1 106 ? 3.363 5.206 7.122 1.00 97.38 106 SER A N 1
ATOM 809 C CA . SER A 1 106 ? 2.967 4.738 5.794 1.00 97.38 106 SER A CA 1
ATOM 810 C C . SER A 1 106 ? 1.496 4.346 5.842 1.00 97.38 106 SER A C 1
ATOM 812 O O . SER A 1 106 ? 1.088 3.486 6.627 1.00 97.38 106 SER A O 1
ATOM 814 N N . GLU A 1 107 ? 0.707 4.971 4.983 1.00 97.31 107 GLU A N 1
ATOM 815 C CA . GLU A 1 107 ? -0.712 4.719 4.787 1.00 97.31 107 GLU A CA 1
ATOM 816 C C . GLU A 1 107 ? -0.978 3.301 4.274 1.00 97.31 107 GLU A C 1
ATOM 818 O O . GLU A 1 107 ? -1.943 2.670 4.703 1.00 97.31 107 GLU A O 1
ATOM 823 N N . PHE A 1 108 ? -0.087 2.761 3.434 1.00 97.50 108 PHE A N 1
ATOM 824 C CA . PHE A 1 108 ? -0.189 1.398 2.913 1.00 97.50 108 PHE A CA 1
ATOM 825 C C . PHE A 1 108 ? -0.026 0.367 4.028 1.00 97.50 108 PHE A C 1
ATOM 827 O O . PHE A 1 108 ? -0.868 -0.520 4.178 1.00 97.50 108 PHE A O 1
ATOM 834 N N . ILE A 1 109 ? 1.014 0.525 4.854 1.00 98.44 109 ILE A N 1
ATOM 835 C CA . ILE A 1 109 ? 1.259 -0.360 5.997 1.00 98.44 109 ILE A CA 1
ATOM 836 C C . ILE A 1 109 ? 0.140 -0.226 7.034 1.00 98.44 109 ILE A C 1
ATOM 838 O O . ILE A 1 109 ? -0.347 -1.236 7.532 1.00 98.44 109 ILE A O 1
ATOM 842 N N . LEU A 1 110 ? -0.320 0.993 7.333 1.00 98.69 110 LEU A N 1
ATOM 843 C CA . LEU A 1 110 ? -1.439 1.209 8.253 1.00 98.69 110 LEU A CA 1
ATOM 844 C C . LEU A 1 110 ? -2.711 0.496 7.775 1.00 98.69 110 LEU A C 1
ATOM 846 O O . LEU A 1 110 ? -3.325 -0.242 8.549 1.00 98.69 110 LEU A O 1
ATOM 850 N N . TYR A 1 111 ? -3.106 0.718 6.520 1.00 98.62 111 TYR A N 1
ATOM 851 C CA . TYR A 1 111 ? -4.319 0.131 5.961 1.00 98.62 111 TYR A CA 1
ATOM 852 C C . TYR A 1 111 ? -4.231 -1.396 5.917 1.00 98.62 111 TYR A C 1
ATOM 854 O O . TYR A 1 111 ? -5.142 -2.072 6.392 1.00 98.62 111 TYR A O 1
ATOM 862 N N . GLY A 1 112 ? -3.122 -1.944 5.416 1.00 98.38 112 GLY A N 1
ATOM 863 C CA . GLY A 1 112 ? -2.895 -3.387 5.362 1.00 98.38 112 GLY A CA 1
ATOM 864 C C . GLY A 1 112 ? -2.975 -4.046 6.737 1.00 98.38 112 GLY A C 1
ATOM 865 O O . GLY A 1 112 ? -3.755 -4.980 6.932 1.00 98.38 112 GLY A O 1
ATOM 866 N N . T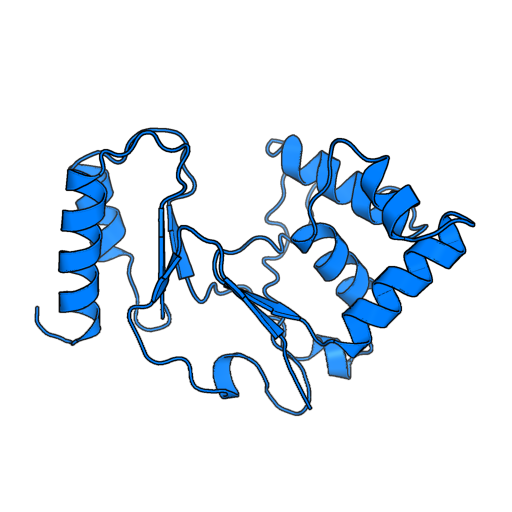HR A 1 113 ? -2.276 -3.486 7.730 1.00 98.50 113 THR A N 1
ATOM 867 C CA . THR A 1 113 ? -2.343 -3.948 9.125 1.00 98.50 113 THR A CA 1
ATOM 868 C C . THR A 1 113 ? -3.767 -3.858 9.679 1.00 98.50 113 THR A C 1
ATOM 870 O O . THR A 1 113 ? -4.233 -4.787 10.344 1.00 98.50 113 THR A O 1
ATOM 873 N N . TYR A 1 114 ? -4.515 -2.789 9.386 1.00 98.81 114 TYR A N 1
ATOM 874 C CA . TYR A 1 114 ? -5.913 -2.697 9.809 1.00 98.81 114 TYR A CA 1
ATOM 875 C C . TYR A 1 114 ? -6.766 -3.822 9.214 1.00 98.81 114 TYR A C 1
ATOM 877 O O . TYR A 1 114 ? -7.486 -4.501 9.948 1.00 98.81 114 TYR A O 1
ATOM 885 N N . VAL A 1 115 ? -6.678 -4.062 7.903 1.00 98.44 115 VAL A N 1
ATOM 886 C CA . VAL A 1 115 ? -7.464 -5.110 7.235 1.00 98.44 115 VAL A CA 1
ATOM 887 C C . VAL A 1 115 ? -7.090 -6.498 7.757 1.00 98.44 115 VAL A C 1
ATOM 889 O O . VAL A 1 115 ? -7.982 -7.310 8.021 1.00 98.44 115 VAL A O 1
ATOM 892 N N . GLN A 1 116 ? -5.801 -6.757 7.983 1.00 97.31 116 GLN A N 1
ATOM 893 C CA . GLN A 1 116 ? -5.315 -8.010 8.554 1.00 97.31 116 GLN A CA 1
ATOM 894 C C . GLN A 1 116 ? -5.977 -8.304 9.907 1.00 97.31 116 GLN A C 1
ATOM 896 O O . GLN A 1 116 ? -6.514 -9.397 10.100 1.00 97.31 116 GLN A O 1
ATOM 901 N N . HIS A 1 117 ? -6.003 -7.324 10.813 1.00 97.88 117 HIS A N 1
ATOM 902 C CA . HIS A 1 117 ? -6.465 -7.514 12.190 1.00 97.88 117 HIS A CA 1
ATOM 903 C C . HIS A 1 117 ? -7.975 -7.337 12.394 1.00 97.88 117 HIS A C 1
ATOM 905 O O . HIS A 1 117 ? -8.552 -7.999 13.255 1.00 97.88 117 HIS A O 1
ATOM 911 N N . PHE A 1 118 ? -8.623 -6.459 11.627 1.00 98.44 118 PHE A N 1
ATOM 912 C CA . PHE A 1 118 ? -10.013 -6.045 11.861 1.00 98.44 118 PHE A CA 1
ATOM 913 C C . PHE A 1 118 ? -10.962 -6.363 10.703 1.00 98.44 118 PHE A C 1
ATOM 915 O O . PHE A 1 118 ? -12.177 -6.267 10.875 1.00 98.44 118 PHE A O 1
ATOM 922 N N . GLY A 1 119 ? -10.449 -6.759 9.534 1.00 97.75 119 GLY A N 1
ATOM 923 C CA . GLY A 1 119 ? -11.287 -7.209 8.425 1.00 97.75 119 GLY A CA 1
ATOM 924 C C . GLY A 1 119 ? -12.082 -8.473 8.773 1.00 97.75 119 GLY A C 1
ATOM 925 O O . GLY A 1 119 ? -11.667 -9.299 9.589 1.00 97.75 119 GLY A O 1
ATOM 926 N N . SER A 1 120 ? -13.231 -8.667 8.135 1.00 97.94 120 SER A N 1
ATOM 927 C CA . SER A 1 120 ? -13.884 -9.982 8.117 1.00 97.94 120 SER A CA 1
ATOM 928 C C . SER A 1 120 ? -13.117 -10.967 7.228 1.00 97.94 120 SER A C 1
ATOM 930 O O . SER A 1 120 ? -12.298 -10.572 6.395 1.00 97.94 120 SER A O 1
ATOM 932 N N . GLU A 1 121 ? -13.405 -12.262 7.363 1.00 97.38 121 GLU A N 1
ATOM 933 C CA . GLU A 1 121 ? -12.879 -13.286 6.452 1.00 97.38 121 GLU A CA 1
ATOM 934 C C . GLU A 1 121 ? -13.208 -12.964 4.988 1.00 97.38 121 GLU A C 1
ATOM 936 O O . GLU A 1 121 ? -12.317 -12.961 4.141 1.00 97.38 121 GLU A O 1
ATOM 941 N N . GLN A 1 122 ? -14.455 -12.567 4.717 1.00 97.38 122 GLN A N 1
ATOM 942 C CA . GLN A 1 122 ? -14.898 -12.154 3.389 1.00 97.38 122 GLN A CA 1
ATOM 943 C C . GLN A 1 122 ? -14.086 -10.967 2.854 1.00 97.38 122 GLN A C 1
ATOM 945 O O . GLN A 1 122 ? -13.631 -10.999 1.716 1.00 97.38 122 GLN A O 1
ATOM 950 N N . GLN A 1 123 ? -13.853 -9.932 3.663 1.00 97.19 123 GLN A N 1
ATOM 951 C CA . GLN A 1 123 ? -13.072 -8.761 3.240 1.00 97.19 123 GLN A CA 1
ATOM 952 C C . GLN A 1 123 ? -11.598 -9.086 2.966 1.00 97.19 123 GLN A C 1
ATOM 954 O O . GLN A 1 123 ? -10.978 -8.424 2.142 1.00 97.19 123 GLN A O 1
ATOM 959 N N . ARG A 1 124 ? -11.049 -10.122 3.610 1.00 96.94 124 ARG A N 1
ATOM 960 C CA . ARG A 1 124 ? -9.682 -10.619 3.380 1.00 96.94 124 ARG A CA 1
ATOM 961 C C . ARG A 1 124 ? -9.586 -11.714 2.313 1.00 96.94 124 ARG A C 1
ATOM 963 O O . ARG A 1 124 ? -8.496 -12.242 2.088 1.00 96.94 124 ARG A O 1
ATOM 970 N N . SER A 1 125 ? -10.697 -12.086 1.678 1.00 97.25 125 SER A N 1
ATOM 971 C CA . SER A 1 125 ? -10.734 -13.217 0.740 1.00 97.25 125 SER A CA 1
ATOM 972 C C . SER A 1 125 ? -9.999 -12.950 -0.578 1.00 97.25 125 SER A C 1
ATOM 974 O O . SER A 1 125 ? -9.641 -13.900 -1.269 1.00 97.25 125 SER A O 1
ATOM 976 N N . PHE A 1 126 ? -9.714 -11.684 -0.907 1.00 97.38 126 PHE A N 1
ATOM 977 C CA . PHE A 1 126 ? -8.978 -11.294 -2.113 1.00 97.38 126 PHE A CA 1
ATOM 978 C C . PHE A 1 126 ? -7.617 -10.658 -1.784 1.00 97.38 126 PHE A C 1
ATOM 980 O O . PHE A 1 126 ? -7.345 -9.506 -2.118 1.00 97.38 126 PHE A O 1
ATOM 987 N N . ARG A 1 127 ? -6.758 -11.424 -1.105 1.00 96.38 127 ARG A N 1
ATOM 988 C CA . ARG A 1 127 ? -5.355 -11.065 -0.847 1.00 96.38 127 ARG A CA 1
ATOM 989 C C . ARG A 1 127 ? -4.447 -11.643 -1.912 1.00 96.38 127 ARG A C 1
ATOM 991 O O . ARG A 1 127 ? -4.554 -12.825 -2.225 1.00 96.38 127 ARG A O 1
ATOM 998 N N . GLU A 1 128 ? -3.555 -10.819 -2.441 1.00 94.69 128 GLU A N 1
ATOM 999 C CA . GLU A 1 128 ? -2.692 -11.191 -3.556 1.00 94.69 128 GLU A CA 1
ATOM 1000 C C . GLU A 1 128 ? -1.266 -10.662 -3.358 1.00 94.69 128 GLU A C 1
ATOM 1002 O O . GLU A 1 128 ? -1.081 -9.451 -3.223 1.00 94.69 128 GLU A O 1
ATOM 1007 N N . PRO A 1 129 ? -0.243 -11.533 -3.401 1.00 94.12 129 PRO A N 1
ATOM 1008 C CA . PRO A 1 129 ? 1.155 -11.121 -3.281 1.00 94.12 129 PRO A CA 1
ATOM 1009 C C . PRO A 1 129 ? 1.739 -10.576 -4.588 1.00 94.12 129 PRO A C 1
ATOM 1011 O O . PRO A 1 129 ? 2.870 -10.096 -4.608 1.00 94.12 129 PRO A O 1
ATOM 1014 N N . SER A 1 130 ? 0.997 -10.676 -5.694 1.00 90.94 130 SER A N 1
ATOM 1015 C CA . SER A 1 130 ? 1.399 -10.153 -6.997 1.00 90.94 130 SER A CA 1
ATOM 1016 C C . SER A 1 130 ? 1.086 -8.657 -7.106 1.00 90.94 130 SER A C 1
ATOM 1018 O O . SER A 1 130 ? -0.036 -8.219 -6.821 1.00 90.94 130 SER A O 1
ATOM 1020 N N . THR A 1 131 ? 2.066 -7.861 -7.539 1.00 90.88 131 THR A N 1
ATOM 1021 C CA . THR A 1 131 ? 1.839 -6.450 -7.871 1.00 90.88 131 THR A CA 1
ATOM 1022 C C . THR A 1 131 ? 1.110 -6.345 -9.214 1.00 90.88 131 THR A C 1
ATOM 1024 O O . THR A 1 131 ? 1.210 -7.219 -10.069 1.00 90.88 131 THR A O 1
ATOM 1027 N N . LEU A 1 132 ? 0.347 -5.265 -9.396 1.00 94.94 132 LEU A N 1
ATOM 1028 C CA . LEU A 1 132 ? -0.206 -4.871 -10.703 1.00 94.94 132 LEU A CA 1
ATOM 1029 C C . LEU A 1 132 ? 0.731 -3.905 -11.453 1.00 94.94 132 LEU A C 1
ATOM 1031 O O . LEU A 1 132 ? 0.477 -3.524 -12.595 1.00 94.94 132 LEU A O 1
ATOM 1035 N N . CYS A 1 133 ? 1.797 -3.476 -10.782 1.00 95.75 133 CYS A N 1
ATOM 1036 C CA . CYS A 1 133 ? 2.752 -2.496 -11.257 1.00 95.75 133 CYS A CA 1
ATOM 1037 C C . CYS A 1 133 ? 4.156 -3.096 -11.182 1.00 95.75 133 CYS A C 1
ATOM 1039 O O . CYS A 1 133 ? 4.581 -3.542 -10.111 1.00 95.75 133 CYS A O 1
ATOM 1041 N N . HIS A 1 134 ? 4.866 -3.079 -12.307 1.00 95.44 134 HIS A N 1
ATOM 1042 C CA . HIS A 1 134 ? 6.275 -3.448 -12.375 1.00 95.44 134 HIS A CA 1
ATOM 1043 C C . HIS A 1 134 ? 7.119 -2.258 -11.928 1.00 95.44 134 HIS A C 1
ATOM 1045 O O . HIS A 1 134 ? 7.106 -1.210 -12.573 1.00 95.44 134 HIS A O 1
ATOM 1051 N N . SER A 1 135 ? 7.791 -2.367 -10.786 1.00 94.44 135 SER A N 1
ATOM 1052 C CA . SER A 1 135 ? 8.334 -1.203 -10.082 1.00 94.44 135 SER A CA 1
ATOM 1053 C C . SER A 1 135 ? 9.844 -1.278 -9.883 1.00 94.44 135 SER A C 1
ATOM 1055 O O . SER A 1 135 ? 10.369 -2.287 -9.414 1.00 94.44 135 SER A O 1
ATOM 1057 N N . TYR A 1 136 ? 10.532 -0.176 -10.173 1.00 93.44 136 TYR A N 1
ATOM 1058 C CA . TYR A 1 136 ? 11.934 0.037 -9.833 1.00 93.44 136 TYR A CA 1
ATOM 1059 C C . TYR A 1 136 ? 12.044 0.851 -8.535 1.00 93.44 136 TYR A C 1
ATOM 1061 O O . TYR A 1 136 ? 11.809 2.061 -8.523 1.00 93.44 136 TYR A O 1
ATOM 1069 N N . TRP A 1 137 ? 12.384 0.160 -7.442 1.00 90.12 137 TRP A N 1
ATOM 1070 C CA . TRP A 1 137 ? 12.468 0.708 -6.079 1.00 90.12 137 TRP A CA 1
ATOM 1071 C C . TRP A 1 137 ? 13.902 0.982 -5.599 1.00 90.12 137 TRP A C 1
ATOM 1073 O O . TRP A 1 137 ? 14.106 1.238 -4.410 1.00 90.12 137 TRP A O 1
ATOM 1083 N N . ASP A 1 138 ? 14.907 0.933 -6.478 1.00 87.62 138 ASP A N 1
ATOM 1084 C CA . ASP A 1 138 ? 16.292 1.262 -6.112 1.00 87.62 138 ASP A CA 1
ATOM 1085 C C . ASP A 1 138 ? 16.551 2.773 -6.215 1.00 87.62 138 ASP A C 1
ATOM 1087 O O . ASP A 1 138 ? 16.081 3.441 -7.139 1.00 87.62 138 ASP A O 1
ATOM 1091 N N . SER A 1 139 ? 17.230 3.327 -5.213 1.00 86.50 139 SER A N 1
ATOM 1092 C CA . SER A 1 139 ? 17.654 4.730 -5.170 1.00 86.50 139 SER A CA 1
ATOM 1093 C C . SER A 1 139 ? 18.812 5.036 -6.126 1.00 86.50 139 SER A C 1
ATOM 1095 O O . SER A 1 139 ? 19.107 6.202 -6.388 1.00 86.50 139 SER A O 1
ATOM 1097 N N . ALA A 1 140 ? 19.502 4.003 -6.614 1.00 89.94 140 ALA A N 1
ATOM 1098 C CA . ALA A 1 140 ? 20.544 4.144 -7.614 1.00 89.94 140 ALA A CA 1
ATOM 1099 C C . ALA A 1 140 ? 19.942 4.343 -9.018 1.00 89.94 140 ALA A C 1
ATOM 1101 O O . ALA A 1 140 ? 18.932 3.704 -9.343 1.00 89.94 140 ALA A O 1
ATOM 1102 N N . PRO A 1 141 ? 20.585 5.156 -9.881 1.00 90.62 141 PRO A N 1
ATOM 1103 C CA . PRO A 1 141 ? 20.159 5.307 -11.264 1.00 90.62 141 PRO A CA 1
ATOM 1104 C C . PRO A 1 141 ? 20.115 3.961 -11.973 1.00 90.62 141 PRO A C 1
ATOM 1106 O O . PRO A 1 141 ? 21.040 3.153 -11.848 1.00 90.62 141 PRO A O 1
ATOM 1109 N N . MET A 1 142 ? 19.066 3.741 -12.758 1.00 91.38 142 MET A N 1
ATOM 1110 C CA . MET A 1 142 ? 18.979 2.551 -13.593 1.00 91.38 142 MET A CA 1
ATOM 1111 C C . MET A 1 142 ? 20.123 2.544 -14.615 1.00 91.38 142 MET A C 1
ATOM 1113 O O . MET A 1 142 ? 20.292 3.482 -15.395 1.00 91.38 142 MET A O 1
ATOM 1117 N N . THR A 1 143 ? 20.919 1.476 -14.614 1.00 89.62 143 THR A N 1
ATOM 1118 C CA . THR A 1 143 ? 21.978 1.263 -15.610 1.00 89.62 143 THR A CA 1
ATOM 1119 C C . THR A 1 143 ? 21.390 0.729 -16.918 1.00 89.62 143 THR A C 1
ATOM 1121 O O . THR A 1 143 ? 20.271 0.219 -16.937 1.00 89.62 143 THR A O 1
ATOM 1124 N N . ALA A 1 144 ? 22.153 0.768 -18.015 1.00 86.56 144 ALA A N 1
ATOM 1125 C CA . ALA A 1 144 ? 21.714 0.186 -19.289 1.00 86.56 144 ALA A CA 1
ATOM 1126 C C . ALA A 1 144 ? 21.386 -1.317 -19.168 1.00 86.56 144 ALA A C 1
ATOM 1128 O O . ALA A 1 144 ? 20.328 -1.762 -19.606 1.00 86.56 144 ALA A O 1
ATOM 1129 N N . SER A 1 145 ? 22.239 -2.091 -18.487 1.00 87.88 145 SER A N 1
ATOM 1130 C CA . SER A 1 145 ? 21.970 -3.511 -18.222 1.00 87.88 145 SER A CA 1
ATOM 1131 C C . SER A 1 145 ? 20.778 -3.717 -17.282 1.00 87.88 145 SER A C 1
ATOM 1133 O O . SER A 1 145 ? 20.005 -4.659 -17.459 1.00 87.88 145 SER A O 1
ATOM 1135 N N . GLY A 1 146 ? 20.594 -2.823 -16.306 1.00 90.62 146 GLY A N 1
ATOM 1136 C CA . GLY A 1 146 ? 19.420 -2.804 -15.436 1.00 90.62 146 GLY A CA 1
ATOM 1137 C C . GLY A 1 146 ? 18.131 -2.551 -16.216 1.00 90.62 146 GLY A C 1
ATOM 1138 O O . GLY A 1 146 ? 17.134 -3.221 -15.967 1.00 90.62 146 GLY A O 1
ATOM 1139 N N . MET A 1 147 ? 18.162 -1.658 -17.209 1.00 91.00 147 MET A N 1
ATOM 1140 C CA . MET A 1 147 ? 17.027 -1.384 -18.089 1.00 91.00 147 MET A CA 1
ATOM 1141 C C . MET A 1 147 ? 16.625 -2.622 -18.892 1.00 91.00 147 MET A C 1
ATOM 1143 O O . MET A 1 147 ? 15.448 -2.974 -18.913 1.00 91.00 147 MET A O 1
ATOM 1147 N N . GLU A 1 148 ? 17.580 -3.315 -19.515 1.00 91.75 148 GLU A N 1
ATOM 1148 C CA . GLU A 1 148 ? 17.301 -4.539 -20.277 1.00 91.75 148 GLU A CA 1
ATOM 1149 C C . GLU A 1 148 ? 16.639 -5.613 -19.403 1.00 91.75 148 GLU A C 1
ATOM 1151 O O . GLU A 1 148 ? 15.613 -6.186 -19.779 1.00 91.75 148 GLU A O 1
ATOM 1156 N N . GLN A 1 149 ? 17.175 -5.838 -18.198 1.00 92.88 149 GLN A N 1
A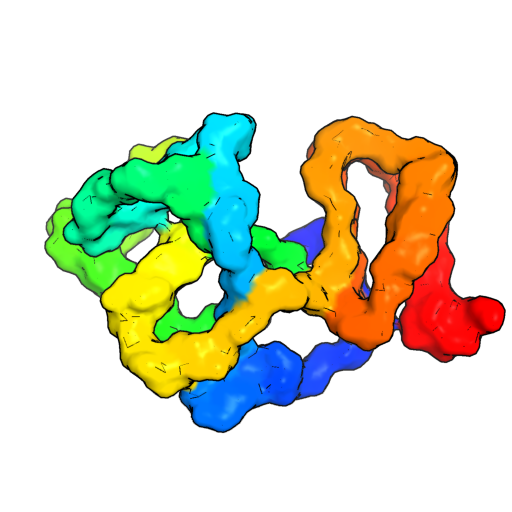TOM 1157 C CA . GLN A 1 149 ? 16.603 -6.778 -17.229 1.00 92.88 149 GLN A CA 1
ATOM 1158 C C . GLN A 1 149 ? 15.210 -6.345 -16.769 1.00 92.88 149 GLN A C 1
ATOM 1160 O O . GLN A 1 149 ? 14.299 -7.171 -16.667 1.00 92.88 149 GLN A O 1
ATOM 1165 N N . PHE A 1 150 ? 15.018 -5.049 -16.533 1.00 94.62 150 PHE A N 1
ATOM 1166 C CA . PHE A 1 150 ? 13.739 -4.497 -16.120 1.00 94.62 150 PHE A CA 1
ATOM 1167 C C . PHE A 1 150 ? 12.676 -4.666 -17.213 1.00 94.62 150 PHE A C 1
ATOM 1169 O O . PHE A 1 150 ? 11.571 -5.126 -16.922 1.00 94.62 150 PHE A O 1
ATOM 1176 N N . ILE A 1 151 ? 13.013 -4.402 -18.480 1.00 94.50 151 ILE A N 1
ATOM 1177 C CA . ILE A 1 151 ? 12.126 -4.646 -19.630 1.00 94.50 151 ILE A CA 1
ATOM 1178 C C . ILE A 1 151 ? 11.801 -6.133 -19.760 1.00 94.50 151 ILE A C 1
ATOM 1180 O O . ILE A 1 151 ? 10.642 -6.496 -19.993 1.00 94.50 151 ILE A O 1
ATOM 1184 N N . ALA A 1 152 ? 12.798 -7.008 -19.616 1.00 93.12 152 ALA A N 1
ATOM 1185 C CA . ALA A 1 152 ? 12.607 -8.452 -19.687 1.00 93.12 152 ALA A CA 1
ATOM 1186 C C . ALA A 1 152 ? 11.628 -8.944 -18.609 1.00 93.12 152 ALA A C 1
ATOM 1188 O O . ALA A 1 152 ? 10.736 -9.732 -18.926 1.00 93.12 152 ALA A O 1
ATOM 1189 N N . GLY A 1 153 ? 11.740 -8.405 -17.391 1.00 93.50 153 GLY A N 1
ATOM 1190 C CA . GLY A 1 153 ? 10.890 -8.727 -16.245 1.00 93.50 153 GLY A CA 1
ATOM 1191 C C . GLY A 1 153 ? 9.437 -8.255 -16.347 1.00 93.50 153 GLY A C 1
ATOM 1192 O O . GLY A 1 153 ? 8.601 -8.793 -15.631 1.00 93.50 153 GLY A O 1
ATOM 1193 N N . PHE A 1 154 ? 9.114 -7.316 -17.245 1.00 94.50 154 PHE A N 1
ATOM 1194 C CA . PHE A 1 154 ? 7.731 -6.883 -17.467 1.00 94.50 154 PHE A CA 1
ATOM 1195 C C . PHE A 1 154 ? 6.882 -8.029 -18.036 1.00 94.50 154 PHE A C 1
ATOM 1197 O O . PHE A 1 154 ? 7.061 -8.451 -19.189 1.00 94.50 154 PHE A O 1
ATOM 1204 N N . GLY A 1 155 ? 5.971 -8.539 -17.211 1.00 92.06 155 GLY A N 1
ATOM 1205 C CA . GLY A 1 155 ? 5.186 -9.743 -17.437 1.00 92.06 155 GLY A CA 1
ATOM 1206 C C . GLY A 1 155 ? 3.769 -9.480 -17.956 1.00 92.06 155 GLY A C 1
ATOM 1207 O O . GLY A 1 155 ? 3.386 -8.346 -18.247 1.00 92.06 155 GLY A O 1
ATOM 1208 N N . PRO A 1 156 ? 2.949 -10.534 -18.115 1.00 89.94 156 PRO A N 1
ATOM 1209 C CA . PRO A 1 156 ? 1.572 -10.427 -18.609 1.00 89.94 156 PRO A CA 1
ATOM 1210 C C . PRO A 1 156 ? 0.573 -9.883 -17.573 1.00 89.94 156 PRO A C 1
ATOM 1212 O O . PRO A 1 156 ? -0.467 -9.362 -17.961 1.00 89.94 156 PRO A O 1
ATOM 1215 N N . ALA A 1 157 ? 0.876 -9.991 -16.276 1.00 89.69 157 ALA A N 1
ATOM 1216 C CA . ALA A 1 157 ? 0.018 -9.484 -15.202 1.00 89.69 157 ALA A CA 1
ATOM 1217 C C . ALA A 1 157 ? 0.235 -7.987 -14.907 1.00 89.69 157 ALA A C 1
ATOM 1219 O O . ALA A 1 157 ? -0.643 -7.345 -14.334 1.00 89.69 157 ALA A O 1
ATOM 1220 N N . ASP A 1 158 ? 1.374 -7.427 -15.326 1.00 94.19 158 ASP A N 1
ATOM 1221 C CA . ASP A 1 158 ? 1.694 -6.020 -15.102 1.00 94.19 158 ASP A CA 1
ATOM 1222 C C . ASP A 1 158 ? 0.827 -5.125 -15.986 1.00 94.19 158 ASP A C 1
ATOM 1224 O O . ASP A 1 158 ? 0.849 -5.209 -17.216 1.00 94.19 158 ASP A O 1
ATOM 1228 N N . VAL A 1 159 ? 0.052 -4.240 -15.376 1.00 95.31 159 VAL A N 1
ATOM 1229 C CA . VAL A 1 159 ? -0.769 -3.265 -16.113 1.00 95.31 159 VAL A CA 1
ATOM 1230 C C . VAL A 1 159 ? -0.133 -1.883 -16.136 1.00 95.31 159 VAL A C 1
ATOM 1232 O O . VAL A 1 159 ? -0.539 -1.025 -16.921 1.00 95.31 159 VAL A O 1
ATOM 1235 N N . ALA A 1 160 ? 0.887 -1.677 -15.308 1.00 95.44 160 ALA A N 1
ATOM 1236 C CA . ALA A 1 160 ? 1.584 -0.417 -15.160 1.00 95.44 160 ALA A CA 1
ATOM 1237 C C . ALA A 1 160 ? 3.067 -0.626 -14.859 1.00 95.44 160 ALA A C 1
ATOM 1239 O O . ALA A 1 160 ? 3.501 -1.718 -14.489 1.00 95.44 160 ALA A O 1
ATOM 1240 N N . VAL A 1 161 ? 3.826 0.453 -14.984 1.00 95.50 161 VAL A N 1
ATOM 1241 C CA . VAL A 1 161 ? 5.235 0.531 -14.609 1.00 95.50 161 VAL A CA 1
ATOM 1242 C C . VAL A 1 161 ? 5.453 1.717 -13.679 1.00 95.50 161 VAL A C 1
ATOM 1244 O O . VAL A 1 161 ? 4.775 2.733 -13.805 1.00 95.50 161 VAL A O 1
ATOM 1247 N N . HIS A 1 162 ? 6.399 1.586 -12.760 1.00 94.50 162 HIS A N 1
ATOM 1248 C CA . HIS A 1 162 ? 6.812 2.631 -11.834 1.00 94.50 162 HIS A CA 1
ATOM 1249 C C . HIS A 1 162 ? 8.341 2.706 -11.779 1.00 94.50 162 HIS A C 1
ATOM 1251 O O . HIS A 1 162 ? 9.013 1.676 -11.694 1.00 94.50 162 HIS A O 1
ATOM 1257 N N . ILE A 1 163 ? 8.885 3.921 -11.796 1.00 91.12 163 ILE A N 1
ATOM 1258 C CA . ILE A 1 163 ? 10.290 4.203 -11.487 1.00 91.12 163 ILE A CA 1
ATOM 1259 C C . ILE A 1 163 ? 10.274 5.270 -10.405 1.00 91.12 163 ILE A C 1
ATOM 1261 O O . ILE A 1 163 ? 9.766 6.357 -10.661 1.00 91.12 163 ILE A O 1
ATOM 1265 N N . GLN A 1 164 ? 10.830 4.996 -9.225 1.00 86.56 164 GLN A N 1
ATOM 1266 C CA . GLN A 1 164 ? 10.777 6.006 -8.170 1.00 86.56 164 GLN A CA 1
ATOM 1267 C C . GLN A 1 164 ? 11.567 7.267 -8.556 1.00 86.56 164 GLN A C 1
ATOM 1269 O O . GLN A 1 164 ? 12.713 7.190 -9.024 1.00 86.56 164 GLN A O 1
ATOM 1274 N N . SER A 1 165 ? 10.987 8.434 -8.290 1.00 84.19 165 SER A N 1
ATOM 1275 C CA . SER A 1 165 ? 11.589 9.746 -8.565 1.00 84.19 165 SER A CA 1
ATOM 1276 C C . SER A 1 165 ? 12.947 9.973 -7.894 1.00 84.19 165 SER A C 1
ATOM 1278 O O . SER A 1 165 ? 13.812 10.640 -8.455 1.00 84.19 165 SER A O 1
ATOM 1280 N N . ASN A 1 166 ? 13.191 9.383 -6.720 1.00 84.50 166 ASN A N 1
ATOM 1281 C CA . ASN A 1 166 ? 14.466 9.538 -6.008 1.00 84.50 166 ASN A CA 1
ATOM 1282 C C . ASN A 1 166 ? 15.606 8.640 -6.541 1.00 84.50 166 ASN A C 1
ATOM 1284 O O . ASN A 1 166 ? 16.708 8.678 -5.995 1.00 84.50 166 ASN A O 1
ATOM 1288 N N . SER A 1 167 ? 15.361 7.854 -7.598 1.00 87.38 167 SER A N 1
ATOM 1289 C CA . SER A 1 167 ? 16.365 6.954 -8.181 1.00 87.38 167 SER A CA 1
ATOM 1290 C C . SER A 1 167 ? 17.493 7.680 -8.913 1.00 87.38 167 SER A C 1
ATOM 1292 O O . SER A 1 167 ? 18.470 7.052 -9.298 1.00 87.38 167 SER A O 1
ATOM 1294 N N . ASN A 1 168 ? 17.373 8.990 -9.158 1.00 88.00 168 ASN A N 1
ATOM 1295 C CA . ASN A 1 168 ? 18.288 9.754 -10.018 1.00 88.00 168 ASN A CA 1
ATOM 1296 C C . ASN A 1 168 ? 18.421 9.173 -11.446 1.00 88.00 168 ASN A C 1
ATOM 1298 O O . ASN A 1 168 ? 19.382 9.472 -12.157 1.00 88.00 168 ASN A O 1
ATOM 1302 N N . THR A 1 169 ? 17.466 8.342 -11.878 1.00 88.75 169 THR A N 1
ATOM 1303 C CA . THR A 1 169 ? 17.371 7.874 -13.265 1.00 88.75 169 THR A CA 1
ATOM 1304 C C . THR A 1 169 ? 17.037 9.065 -14.159 1.00 88.75 169 THR A C 1
ATOM 1306 O O . THR A 1 169 ? 16.096 9.805 -13.874 1.00 88.75 169 THR A O 1
ATOM 1309 N N . SER A 1 170 ? 17.810 9.282 -15.229 1.00 88.12 170 SER A N 1
ATOM 1310 C CA . SER A 1 170 ? 17.589 10.438 -16.103 1.00 88.12 170 SER A CA 1
ATOM 1311 C C . SER A 1 170 ? 16.228 10.369 -16.799 1.00 88.12 170 SER A C 1
ATOM 1313 O O . SER A 1 170 ? 15.759 9.290 -17.162 1.00 88.12 170 SER A O 1
ATOM 1315 N N . GLU A 1 171 ? 15.613 11.527 -17.047 1.00 86.81 171 GLU A N 1
ATOM 1316 C CA . GLU A 1 171 ? 14.324 11.613 -17.750 1.00 86.81 171 GLU A CA 1
ATOM 1317 C C . GLU A 1 171 ? 14.361 10.929 -19.122 1.00 86.81 171 GLU A C 1
ATOM 1319 O O . GLU A 1 171 ? 13.406 10.261 -19.517 1.00 86.81 171 GLU A O 1
ATOM 1324 N N . GLU A 1 172 ? 15.484 11.042 -19.837 1.00 88.44 172 GLU A N 1
ATOM 1325 C CA . GLU A 1 172 ? 15.687 10.363 -21.115 1.00 88.44 172 GLU A CA 1
ATOM 1326 C C . GLU A 1 172 ? 15.643 8.836 -20.968 1.00 88.44 172 GLU A C 1
ATOM 1328 O O . GLU A 1 172 ? 14.937 8.173 -21.729 1.00 88.44 172 GLU A O 1
ATOM 1333 N N . THR A 1 173 ? 16.340 8.291 -19.967 1.00 87.56 173 THR A N 1
ATOM 1334 C CA . THR A 1 173 ? 16.353 6.852 -19.652 1.00 87.56 173 THR A CA 1
ATOM 1335 C C . THR A 1 173 ? 14.946 6.369 -19.306 1.00 87.56 173 THR A C 1
ATOM 1337 O O . THR A 1 173 ? 14.475 5.374 -19.857 1.00 87.56 173 THR A O 1
ATOM 1340 N N . SER A 1 174 ? 14.234 7.107 -18.451 1.00 88.56 174 SER A N 1
ATOM 1341 C CA . SER A 1 174 ? 12.852 6.801 -18.069 1.00 88.56 174 SER A CA 1
ATOM 1342 C C . SER A 1 174 ? 11.909 6.817 -19.274 1.00 88.56 174 SER A C 1
ATOM 1344 O O . SER A 1 174 ? 11.100 5.905 -19.444 1.00 88.56 174 SER A O 1
ATOM 1346 N N . ARG A 1 175 ? 12.041 7.809 -20.166 1.00 88.75 175 ARG A N 1
ATOM 1347 C CA . ARG A 1 175 ? 11.238 7.905 -21.393 1.00 88.75 175 ARG A CA 1
ATOM 1348 C C . ARG A 1 175 ? 11.488 6.724 -22.331 1.00 88.75 175 ARG A C 1
ATOM 1350 O O . ARG A 1 175 ? 10.525 6.109 -22.785 1.00 88.75 175 ARG A O 1
ATOM 1357 N N . GLN A 1 176 ? 12.752 6.393 -22.601 1.00 90.56 176 GLN A N 1
ATOM 1358 C CA . GLN A 1 176 ? 13.120 5.249 -23.445 1.00 90.56 176 GLN A CA 1
ATOM 1359 C C . GLN A 1 176 ? 12.566 3.937 -22.874 1.00 90.56 176 GLN A C 1
ATOM 1361 O O . GLN A 1 176 ? 11.986 3.133 -23.608 1.00 90.56 176 GLN A O 1
ATOM 1366 N N . LEU A 1 177 ? 12.664 3.754 -21.553 1.00 92.50 177 LEU A N 1
ATOM 1367 C CA . LEU A 1 177 ? 12.101 2.597 -20.867 1.00 92.50 177 LEU A CA 1
ATOM 1368 C C . LEU A 1 177 ? 10.580 2.513 -21.053 1.00 92.50 177 LEU A C 1
ATOM 1370 O O . LEU A 1 177 ? 10.056 1.461 -21.426 1.00 92.50 177 LEU A O 1
ATOM 1374 N N . PHE A 1 178 ? 9.857 3.611 -20.822 1.00 91.88 178 PHE A N 1
ATOM 1375 C CA . PHE A 1 178 ? 8.401 3.636 -20.973 1.00 91.88 178 PHE A CA 1
ATOM 1376 C C . PHE A 1 178 ? 7.951 3.367 -22.413 1.00 91.88 178 PHE A C 1
ATOM 1378 O O . PHE A 1 178 ? 6.968 2.653 -22.619 1.00 91.88 178 PHE A O 1
ATOM 1385 N N . GLU A 1 179 ? 8.668 3.876 -23.416 1.00 91.88 179 GLU A N 1
ATOM 1386 C CA . GLU A 1 179 ? 8.392 3.599 -24.833 1.00 91.88 179 GLU A CA 1
ATOM 1387 C C . GLU A 1 179 ? 8.582 2.114 -25.181 1.00 91.88 179 GLU A C 1
ATOM 1389 O O . GLU A 1 179 ? 7.716 1.509 -25.831 1.00 91.88 179 GLU A O 1
ATOM 1394 N N . ALA A 1 180 ? 9.665 1.498 -24.700 1.00 93.12 180 ALA A N 1
ATOM 1395 C CA . ALA A 1 180 ? 9.932 0.075 -24.896 1.00 93.12 180 ALA A CA 1
ATOM 1396 C C . ALA A 1 180 ? 8.853 -0.799 -24.235 1.00 93.12 180 ALA A C 1
ATOM 1398 O O . ALA A 1 180 ? 8.289 -1.700 -24.864 1.00 93.12 180 ALA A O 1
ATOM 1399 N N . LEU A 1 181 ? 8.497 -0.492 -22.985 1.00 95.12 181 LEU A N 1
ATOM 1400 C CA . LEU A 1 181 ? 7.470 -1.220 -22.242 1.00 95.12 181 LEU A CA 1
ATOM 1401 C C . LEU A 1 181 ? 6.077 -1.052 -22.845 1.00 95.12 181 LEU A C 1
ATOM 1403 O O . LEU A 1 181 ? 5.323 -2.022 -22.918 1.00 95.12 181 LEU A O 1
ATOM 1407 N N . ARG A 1 182 ? 5.735 0.143 -23.339 1.00 92.44 182 ARG A N 1
ATOM 1408 C CA . ARG A 1 182 ? 4.470 0.376 -24.048 1.00 92.44 182 ARG A CA 1
ATOM 1409 C C . ARG A 1 182 ? 4.392 -0.459 -25.328 1.00 92.44 182 ARG A C 1
ATOM 1411 O O . ARG A 1 182 ? 3.347 -1.048 -25.599 1.00 92.44 182 ARG A O 1
ATOM 1418 N N . SER A 1 183 ? 5.481 -0.560 -26.090 1.00 91.25 183 SER A N 1
ATOM 1419 C CA . SER A 1 183 ? 5.537 -1.396 -27.301 1.00 91.25 183 SER A CA 1
ATOM 1420 C C . SER A 1 183 ? 5.336 -2.879 -26.973 1.00 91.25 183 SER A C 1
ATOM 1422 O O . SER A 1 183 ? 4.473 -3.532 -27.566 1.00 91.25 183 SER A O 1
ATOM 1424 N N . LYS A 1 184 ? 6.024 -3.374 -25.935 1.00 92.00 184 LYS A N 1
ATOM 1425 C CA . LYS A 1 184 ? 5.850 -4.735 -25.406 1.00 92.00 184 LYS A CA 1
ATOM 1426 C C . LYS A 1 184 ? 4.425 -4.988 -24.900 1.00 92.00 184 LYS A C 1
ATOM 1428 O O . LYS A 1 184 ? 3.852 -6.039 -25.175 1.00 92.00 184 LYS A O 1
ATOM 1433 N N . ALA A 1 185 ? 3.811 -4.025 -24.210 1.00 90.69 185 ALA A N 1
ATOM 1434 C CA . ALA A 1 185 ? 2.439 -4.137 -23.711 1.00 90.69 185 ALA A CA 1
ATOM 1435 C C . ALA A 1 185 ? 1.399 -4.280 -24.836 1.00 90.69 185 ALA A C 1
ATOM 1437 O O . ALA A 1 185 ? 0.400 -4.969 -24.642 1.00 90.69 185 ALA A O 1
ATOM 1438 N N . MET A 1 186 ? 1.653 -3.682 -26.006 1.00 86.88 186 MET A N 1
ATOM 1439 C CA . MET A 1 186 ? 0.809 -3.784 -27.204 1.00 86.88 186 MET A CA 1
ATOM 1440 C C . MET A 1 186 ? 1.079 -5.038 -28.055 1.00 86.88 186 MET A C 1
ATOM 1442 O O . MET A 1 186 ? 0.452 -5.193 -29.102 1.00 86.88 186 MET A O 1
ATOM 1446 N N . GLY A 1 187 ? 2.015 -5.910 -27.659 1.00 78.19 187 GLY A N 1
ATOM 1447 C CA . GLY A 1 187 ? 2.414 -7.075 -28.459 1.00 78.19 187 GLY A CA 1
ATOM 1448 C C . GLY A 1 187 ? 3.205 -6.716 -29.722 1.00 78.19 187 GLY A C 1
ATOM 1449 O O . GLY A 1 187 ? 3.211 -7.484 -30.680 1.00 78.19 187 GLY A O 1
ATOM 1450 N N . ARG A 1 188 ? 3.844 -5.539 -29.750 1.00 58.56 188 ARG A N 1
ATOM 1451 C CA . ARG A 1 188 ? 4.746 -5.104 -30.823 1.00 58.56 188 ARG A CA 1
ATOM 1452 C C . ARG A 1 188 ? 6.188 -5.335 -30.369 1.00 58.56 188 ARG A C 1
ATOM 1454 O O . ARG A 1 188 ? 6.829 -4.404 -29.884 1.00 58.56 188 ARG A O 1
ATOM 1461 N N . SER A 1 189 ? 6.663 -6.573 -30.462 1.00 51.88 189 SER A N 1
ATOM 1462 C CA . SER A 1 189 ? 8.067 -6.943 -30.228 1.00 51.88 189 SER A CA 1
ATOM 1463 C C . SER A 1 189 ? 8.513 -7.989 -31.229 1.00 51.88 189 SER A C 1
ATOM 1465 O O . SER A 1 189 ? 7.775 -8.995 -31.328 1.00 51.88 189 SER A O 1
#

Foldseek 3Di:
DDKDKDADPQKDFQADDDCCNQDDPHAGAFQKAAQPDAPVNVLVLLQLQLLCLLLVHPGDPDRGGIDRDDRIGMDDVVLVVVLQVSSCVNVVHGSCVSQVVDPRHDPRSNSNVSCVPPNDPSNCVNYDNDGLEQEDPALAAQDPVNLVVSLVPDDPSHRMYGYDPNNPHDPVNVVVSVVSNSCVSVVND